Protein AF-0000000069712913 (afdb_homodimer)

InterPro domains:
  IPR007298 NlpE-like, N-terminal domain [PF04170] (57-137)

pLDDT: mean 78.86, std 29.49, range [13.1, 98.94]

Organism: Shewanella oneidensis (strain ATCC 700550 / JCM 31522 / CIP 106686 / LMG 19005 / NCIMB 14063 / MR-1) (NCBI:txid211586)

Foldseek 3Di:
DCPPDDDDPPPDDDDDDDDDDDDDDDDDDDDPPPPPPPPVPPLPDECQVNEPQAAKWWAWADDPPADTWTWIWGADNVQKIKIWIWGDDPDIDIDIDIDGWDADPRNQKIAGPVQWIWGDDHQKTATADSVRHQDDDPCNVRRMIGGPPD/DPDDPPDDPDDDDDDPPPDDDDDDDDDDDDPDDPPPDPPPPPLPDECLPPAPQAAKWWAWADDPPAPTWTWIWGADNVQKIKIWIWGDDPDIDIDIDIDGWDADPSRQKIAGPVQWIWGDDHQKTATADSVRHQDDDDCSVRRMIGGPPD

Structure (mmCIF, N/CA/C/O backbone):
data_AF-0000000069712913-model_v1
#
loop_
_entity.id
_entity.type
_entity.pdbx_description
1 polymer 'Outer membrane lipoprotein NlpE'
#
loop_
_atom_site.group_PDB
_atom_site.id
_atom_site.type_symbol
_atom_site.label_atom_id
_atom_site.label_alt_id
_atom_site.label_comp_id
_atom_site.label_asym_id
_atom_site.label_entity_id
_atom_site.label_seq_id
_atom_site.pdbx_PDB_ins_code
_atom_site.Cartn_x
_atom_site.Cartn_y
_atom_site.Cartn_z
_atom_site.occupancy
_atom_site.B_iso_or_equiv
_atom_site.auth_seq_id
_atom_site.auth_comp_id
_atom_site.auth_asym_id
_atom_site.auth_atom_id
_atom_site.pdbx_PDB_model_num
ATOM 1 N N . MET A 1 1 ? 36.219 38.5 12.344 1 25.3 1 MET A N 1
ATOM 2 C CA . MET A 1 1 ? 35.906 39.719 11.602 1 25.3 1 MET A CA 1
ATOM 3 C C . MET A 1 1 ? 34.5 39.625 10.984 1 25.3 1 MET A C 1
ATOM 5 O O . MET A 1 1 ? 33.969 38.531 10.812 1 25.3 1 MET A O 1
ATOM 9 N N . ASN A 1 2 ? 33.781 40.719 10.766 1 26.91 2 ASN A N 1
ATOM 10 C CA . ASN A 1 2 ? 32.531 41.438 10.484 1 26.91 2 ASN A CA 1
ATOM 11 C C . ASN A 1 2 ? 32 41.094 9.094 1 26.91 2 ASN A C 1
ATOM 13 O O . ASN A 1 2 ? 32.125 41.906 8.172 1 26.91 2 ASN A O 1
ATOM 17 N N . MET A 1 3 ? 32.062 39.875 8.547 1 27.73 3 MET A N 1
ATOM 18 C CA . MET A 1 3 ? 31.875 39.812 7.102 1 27.73 3 MET A CA 1
ATOM 19 C C . MET A 1 3 ? 30.406 39.875 6.742 1 27.73 3 MET A C 1
ATOM 21 O O . MET A 1 3 ? 29.656 38.938 7.02 1 27.73 3 MET A O 1
ATOM 25 N N . LYS A 1 4 ? 29.703 41.094 6.879 1 34.03 4 LYS A N 1
ATOM 26 C CA . LYS A 1 4 ? 28.328 41.562 6.727 1 34.03 4 LYS A CA 1
ATOM 27 C C . LYS A 1 4 ? 27.766 41.188 5.367 1 34.03 4 LYS A C 1
ATOM 29 O O . LYS A 1 4 ? 28.203 41.688 4.332 1 34.03 4 LYS A O 1
ATOM 34 N N . ARG A 1 5 ? 27.266 39.875 5.109 1 38.78 5 ARG A N 1
ATOM 35 C CA . ARG A 1 5 ? 26.859 39.438 3.777 1 38.78 5 ARG A CA 1
ATOM 36 C C . ARG A 1 5 ? 25.641 40.188 3.289 1 38.78 5 ARG A C 1
ATOM 38 O O . ARG A 1 5 ? 24.625 40.25 3.979 1 38.78 5 ARG A O 1
ATOM 45 N N . PRO A 1 6 ? 25.359 41.125 2.256 1 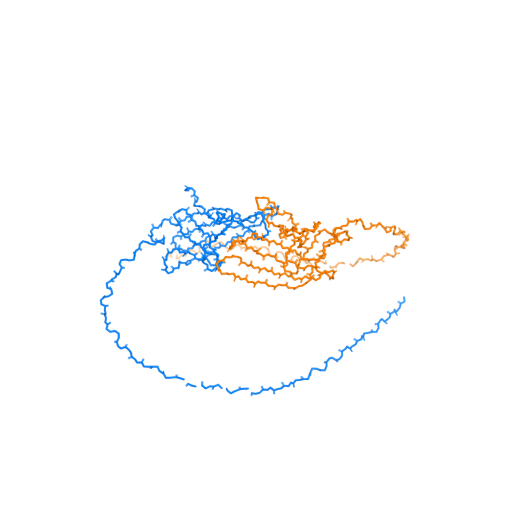34.03 6 PRO A N 1
ATOM 46 C CA . PRO A 1 6 ? 24.281 42.031 1.865 1 34.03 6 PRO A CA 1
ATOM 47 C C . PRO A 1 6 ? 23.031 41.281 1.365 1 34.03 6 PRO A C 1
ATOM 49 O O . PRO A 1 6 ? 23.141 40.219 0.797 1 34.03 6 PRO A O 1
ATOM 52 N N . LEU A 1 7 ? 21.781 41.406 1.945 1 34.81 7 LEU A N 1
ATOM 53 C CA . LEU A 1 7 ? 20.375 41.031 1.877 1 34.81 7 LEU A CA 1
ATOM 54 C C . LEU A 1 7 ? 19.781 41.438 0.525 1 34.81 7 LEU A C 1
ATOM 56 O O . LEU A 1 7 ? 19.781 42.594 0.15 1 34.81 7 LEU A O 1
ATOM 60 N N . PHE A 1 8 ? 19.609 40.562 -0.545 1 31.73 8 PHE A N 1
ATOM 61 C CA . PHE A 1 8 ? 19.188 40.906 -1.898 1 31.73 8 PHE A CA 1
ATOM 62 C C . PHE A 1 8 ? 17.672 40.938 -1.995 1 31.73 8 PHE A C 1
ATOM 64 O O . PHE A 1 8 ? 17 39.938 -1.737 1 31.73 8 PHE A O 1
ATOM 71 N N . THR A 1 9 ? 16.812 42.031 -1.646 1 34.75 9 THR A N 1
ATOM 72 C CA . THR A 1 9 ? 15.391 42.312 -1.567 1 34.75 9 THR A CA 1
ATOM 73 C C . THR A 1 9 ? 14.734 42.188 -2.938 1 34.75 9 THR A C 1
ATOM 75 O O . THR A 1 9 ? 15.023 42.938 -3.852 1 34.75 9 THR A O 1
ATOM 78 N N . ILE A 1 10 ? 14.102 40.875 -3.482 1 32.03 10 ILE A N 1
ATOM 79 C CA . ILE A 1 10 ? 13.617 40.75 -4.852 1 32.03 10 ILE A CA 1
ATOM 80 C C . ILE A 1 10 ? 12.148 41.188 -4.914 1 32.03 10 ILE A C 1
ATOM 82 O O . ILE A 1 10 ? 11.305 40.625 -4.207 1 32.03 10 ILE A O 1
ATOM 86 N N . ALA A 1 11 ? 11.672 42.469 -5.281 1 31.7 11 ALA A N 1
ATOM 87 C CA . ALA A 1 11 ? 10.438 43.25 -5.375 1 31.7 11 ALA A CA 1
ATOM 88 C C . ALA A 1 11 ? 9.516 42.656 -6.449 1 31.7 11 ALA A C 1
ATOM 90 O O . ALA A 1 11 ? 9.797 42.781 -7.645 1 31.7 11 ALA A O 1
ATOM 91 N N . LEU A 1 12 ? 8.609 41.438 -6.34 1 26.38 12 LEU A N 1
ATOM 92 C CA . LEU A 1 12 ? 7.832 40.812 -7.402 1 26.38 12 LEU A CA 1
ATOM 93 C C . LEU A 1 12 ? 6.531 41.594 -7.648 1 26.38 12 LEU A C 1
ATOM 95 O O . LEU A 1 12 ? 5.754 41.812 -6.715 1 26.38 12 LEU A O 1
ATOM 99 N N . VAL A 1 13 ? 6.199 42.312 -8.883 1 30.69 13 VAL A N 1
ATOM 100 C CA . VAL A 1 13 ? 5.191 43.25 -9.398 1 30.69 13 VAL A CA 1
ATOM 101 C C . VAL A 1 13 ? 3.959 42.469 -9.844 1 30.69 13 VAL A C 1
ATOM 103 O O . VAL A 1 13 ? 4.027 41.688 -10.797 1 30.69 13 VAL A O 1
ATOM 106 N N . ALA A 1 14 ? 2.9 41.906 -9.008 1 29.44 14 ALA A N 1
ATOM 107 C CA . ALA A 1 14 ? 1.675 41.188 -9.305 1 29.44 14 ALA A CA 1
ATOM 108 C C . ALA A 1 14 ? 0.699 42.031 -10.102 1 29.44 14 ALA A C 1
ATOM 110 O O . ALA A 1 14 ? 0.331 43.125 -9.68 1 29.44 14 ALA A O 1
ATOM 111 N N . ILE A 1 15 ? 0.419 41.875 -11.57 1 28.19 15 ILE A N 1
ATOM 112 C CA . ILE A 1 15 ? -0.445 42.656 -12.438 1 28.19 15 ILE A CA 1
ATOM 113 C C . ILE A 1 15 ? -1.871 42.125 -12.383 1 28.19 15 ILE A C 1
ATOM 115 O O . ILE A 1 15 ? -2.109 40.938 -12.68 1 28.19 15 ILE A O 1
ATOM 119 N N . LEU A 1 16 ? -3.018 42.406 -11.578 1 30.44 16 LEU A N 1
ATOM 120 C CA . LEU A 1 16 ? -4.402 42.156 -11.188 1 30.44 16 LEU A CA 1
ATOM 121 C C . LEU A 1 16 ? -5.336 42.344 -12.383 1 30.44 16 LEU A C 1
ATOM 123 O O . LEU A 1 16 ? -5.535 43.438 -12.875 1 30.44 16 LEU A O 1
ATOM 127 N N . THR A 1 17 ? -5.762 41.281 -13.547 1 21.97 17 THR A N 1
ATOM 128 C CA . THR A 1 17 ? -6.723 41.625 -14.586 1 21.97 17 THR A CA 1
ATOM 129 C C . THR A 1 17 ? -8.133 41.188 -14.195 1 21.97 17 THR A C 1
ATOM 131 O O . THR A 1 17 ? -8.328 40.062 -13.734 1 21.97 17 THR A O 1
ATOM 134 N N . THR A 1 18 ? -9.312 41.844 -13.789 1 29.06 18 THR A N 1
ATOM 135 C CA . THR A 1 18 ? -10.68 41.875 -13.281 1 29.06 18 THR A CA 1
ATOM 136 C C . THR A 1 18 ? -11.664 41.406 -14.344 1 29.06 18 THR A C 1
ATOM 138 O O . THR A 1 18 ? -11.844 42.062 -15.375 1 29.06 18 THR A O 1
ATOM 141 N N . ALA A 1 19 ? -12.164 39.75 -14.969 1 19.31 19 ALA A N 1
ATOM 142 C CA . ALA A 1 19 ? -13.156 39.656 -16.047 1 19.31 19 ALA A CA 1
ATOM 143 C C . ALA A 1 19 ? -14.531 39.281 -15.492 1 19.31 19 ALA A C 1
ATOM 145 O O . ALA A 1 19 ? -14.648 38.375 -14.68 1 19.31 19 ALA A O 1
ATOM 146 N N . CYS A 1 20 ? -15.938 39.875 -15.578 1 31.56 20 CYS A N 1
ATOM 147 C CA . CYS A 1 20 ? -17.328 39.938 -15.109 1 31.56 20 CYS A CA 1
ATOM 148 C C . CYS A 1 20 ? -18.203 38.938 -15.883 1 31.56 20 CYS A C 1
ATOM 150 O O . CYS A 1 20 ? -18.469 39.156 -17.062 1 31.56 20 CYS A O 1
ATOM 152 N N . ASN A 1 21 ? -18.766 37.031 -15.734 1 13.1 21 ASN A N 1
ATOM 153 C CA . ASN A 1 21 ? -19.594 36.25 -16.672 1 13.1 21 ASN A CA 1
ATOM 154 C C . ASN A 1 21 ? -21.016 36.094 -16.141 1 13.1 21 ASN A C 1
ATOM 156 O O . ASN A 1 21 ? -21.219 35.906 -14.938 1 13.1 21 ASN A O 1
ATOM 160 N N . ASP A 1 22 ? -22.703 35.719 -17.047 1 27.22 22 ASP A N 1
ATOM 161 C CA . ASP A 1 22 ? -24.156 35.906 -17.047 1 27.22 22 ASP A CA 1
ATOM 162 C C . ASP A 1 22 ? -24.875 34.562 -16.781 1 27.22 22 ASP A C 1
ATOM 164 O O . ASP A 1 22 ? -24.609 33.594 -17.469 1 27.22 22 ASP A O 1
ATOM 168 N N . PRO A 1 23 ? -26.406 33.75 -15.672 1 22.23 23 PRO A N 1
ATOM 169 C CA . PRO A 1 23 ? -27 32.5 -15.195 1 22.23 23 PRO A CA 1
ATOM 170 C C . PRO A 1 23 ? -28.406 32.281 -15.719 1 22.23 23 PRO A C 1
ATOM 172 O O . PRO A 1 23 ? -29.281 33.125 -15.508 1 22.23 23 PRO A O 1
ATOM 175 N N . GLN A 1 24 ? -29.375 31.25 -16.844 1 18.78 24 GLN A N 1
ATOM 176 C CA . GLN A 1 24 ? -30.734 31.156 -17.391 1 18.78 24 GLN A CA 1
ATOM 177 C C . GLN A 1 24 ? -31.562 30.125 -16.625 1 18.78 24 GLN A C 1
ATOM 179 O O . GLN A 1 24 ? -31.031 29.109 -16.172 1 18.78 24 GLN A O 1
ATOM 184 N N . ASN A 1 25 ? -33.594 29.688 -16.562 1 26.7 25 ASN A N 1
ATOM 185 C CA . ASN A 1 25 ? -34.75 29.375 -15.695 1 26.7 25 ASN A CA 1
ATOM 186 C C . ASN A 1 25 ? -35.5 28.141 -16.172 1 26.7 25 ASN A C 1
ATOM 188 O O . ASN A 1 25 ? -36.125 28.156 -17.25 1 26.7 25 ASN A O 1
ATOM 192 N N . ALA A 1 26 ? -36.188 26.266 -16 1 28.98 26 ALA A N 1
ATOM 193 C CA . ALA A 1 26 ? -36.906 25.203 -16.656 1 28.98 26 ALA A CA 1
ATOM 194 C C . ALA A 1 26 ? -38.094 24.75 -15.805 1 28.98 26 ALA A C 1
ATOM 196 O O . ALA A 1 26 ? -37.969 24.594 -14.586 1 28.98 26 ALA A O 1
ATOM 197 N N . PRO A 1 27 ? -39.875 24.047 -16.141 1 29.25 27 PRO A N 1
ATOM 198 C CA . PRO A 1 27 ? -41.25 23.844 -15.617 1 29.25 27 PRO A CA 1
ATOM 199 C C . PRO A 1 27 ? -41.469 22.391 -15.172 1 29.25 27 PRO A C 1
ATOM 201 O O . PRO A 1 27 ? -41 21.453 -15.82 1 29.25 27 PRO A O 1
ATOM 204 N N . SER A 1 28 ? -42.625 21.562 -13.812 1 31.42 28 SER A N 1
ATOM 205 C CA . SER A 1 28 ? -42.719 20.312 -13.086 1 31.42 28 SER A CA 1
ATOM 206 C C . SER A 1 28 ? -44.062 19.656 -13.281 1 31.42 28 SER A C 1
ATOM 208 O O . SER A 1 28 ? -45.094 20.172 -12.82 1 31.42 28 SER A O 1
ATOM 210 N N . GLN A 1 29 ? -45.094 18.688 -14.406 1 34.31 29 GLN A N 1
ATOM 211 C CA . GLN A 1 29 ? -46.281 17.922 -14.789 1 34.31 29 GLN A CA 1
ATOM 212 C C . GLN A 1 29 ? -46.562 16.812 -13.781 1 34.31 29 GLN A C 1
ATOM 214 O O . GLN A 1 29 ? -45.688 16 -13.484 1 34.31 29 GLN A O 1
ATOM 219 N N . GLY A 1 30 ? -48.094 16.453 -13.328 1 29.41 30 GLY A N 1
ATOM 220 C CA . GLY A 1 30 ? -48.5 15.703 -12.156 1 29.41 30 GLY A CA 1
ATOM 221 C C . GLY A 1 30 ?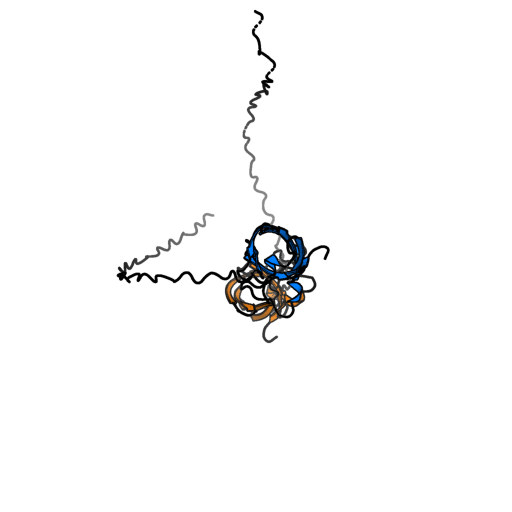 -49.031 14.32 -12.492 1 29.41 30 GLY A C 1
ATOM 222 O O . GLY A 1 30 ? -50.094 14.18 -13.094 1 29.41 30 GLY A O 1
ATOM 223 N N . ALA A 1 31 ? -48.625 12.766 -12.695 1 39.88 31 ALA A N 1
ATOM 224 C CA . ALA A 1 31 ? -48.812 11.359 -13.031 1 39.88 31 ALA A CA 1
ATOM 225 C C . ALA A 1 31 ? -49.656 10.656 -11.945 1 39.88 31 ALA A C 1
ATOM 227 O O . ALA A 1 31 ? -49.219 10.547 -10.805 1 39.88 31 ALA A O 1
ATOM 228 N N . THR A 1 32 ? -51.156 10.625 -11.945 1 32.94 32 THR A N 1
ATOM 229 C CA . THR A 1 32 ? -51.938 9.891 -10.961 1 32.94 32 THR A CA 1
ATOM 230 C C . THR A 1 32 ? -51.656 8.398 -11.039 1 32.94 32 THR A C 1
ATOM 232 O O . THR A 1 32 ? -52.062 7.727 -11.984 1 32.94 32 THR A O 1
ATOM 235 N N . ALA A 1 33 ? -50.625 7.531 -10.57 1 37.75 33 ALA A N 1
ATOM 236 C CA . ALA A 1 33 ? -50.062 6.195 -10.562 1 37.75 33 ALA A CA 1
ATOM 237 C C . ALA A 1 33 ? -50.969 5.188 -9.883 1 37.75 33 ALA A C 1
ATOM 239 O O . ALA A 1 33 ? -51.375 5.391 -8.734 1 37.75 33 ALA A O 1
ATOM 240 N N . ASN A 1 34 ? -52.312 4.605 -10.539 1 42.19 34 ASN A N 1
ATOM 241 C CA . ASN A 1 34 ? -53.062 3.385 -10.297 1 42.19 34 ASN A CA 1
ATOM 242 C C . ASN A 1 34 ? -52.344 2.475 -9.297 1 42.19 34 ASN A C 1
ATOM 244 O O . ASN A 1 34 ? -51.188 2.133 -9.484 1 42.19 34 ASN A O 1
ATOM 248 N N . ALA A 1 35 ? -53.031 1.932 -8.102 1 39.69 35 ALA A N 1
ATOM 249 C CA . ALA A 1 35 ? -52.562 1.244 -6.895 1 39.69 35 ALA A CA 1
ATOM 250 C C . ALA A 1 35 ? -52.312 -0.234 -7.168 1 39.69 35 ALA A C 1
ATOM 252 O O . ALA A 1 35 ? -53.25 -1.037 -7.203 1 39.69 35 ALA A O 1
ATOM 253 N N . GLU A 1 36 ? -51.656 -0.777 -8.43 1 41.31 36 GLU A N 1
ATOM 254 C CA . GLU A 1 36 ? -51.281 -2.17 -8.656 1 41.31 36 GLU A CA 1
ATOM 255 C C . GLU A 1 36 ? -50.969 -2.879 -7.344 1 41.31 36 GLU A C 1
ATOM 257 O O . GLU A 1 36 ? -50.219 -2.355 -6.516 1 41.31 36 GLU A O 1
ATOM 262 N N . THR A 1 37 ? -52 -3.656 -6.715 1 44.06 37 THR A N 1
ATOM 263 C CA . THR A 1 37 ? -51.875 -4.578 -5.594 1 44.06 37 THR A CA 1
ATOM 264 C C . THR A 1 37 ? -50.469 -5.156 -5.512 1 44.06 37 THR A C 1
ATOM 266 O O . THR A 1 37 ? -50.031 -5.816 -6.445 1 44.06 37 THR A O 1
ATOM 269 N N . GLN A 1 38 ? -49.344 -4.582 -4.715 1 38.5 38 GLN A N 1
ATOM 270 C CA . GLN A 1 38 ? -47.938 -4.812 -4.391 1 38.5 38 GLN A CA 1
ATOM 271 C C . GLN A 1 38 ? -47.688 -6.27 -4 1 38.5 38 GLN A C 1
ATOM 273 O O . GLN A 1 38 ? -47.969 -6.668 -2.871 1 38.5 38 GLN A O 1
ATOM 278 N N . THR A 1 39 ? -48.438 -7.422 -4.879 1 45.47 39 THR A N 1
ATOM 279 C CA . THR A 1 39 ? -48.031 -8.797 -4.586 1 45.47 39 THR A CA 1
ATOM 280 C C . THR A 1 39 ? -46.688 -8.828 -3.891 1 45.47 39 THR A C 1
ATOM 282 O O . THR A 1 39 ? -45.688 -8.453 -4.48 1 45.47 39 THR A O 1
ATOM 285 N N . THR A 1 40 ? -46.5 -8.703 -2.584 1 41.94 40 THR A N 1
ATOM 286 C CA . THR A 1 40 ? -45.219 -8.727 -1.877 1 41.94 40 THR A CA 1
ATOM 287 C C . THR A 1 40 ? -44.344 -9.859 -2.387 1 41.94 40 THR A C 1
ATOM 289 O O . THR A 1 40 ? -44.75 -11.031 -2.33 1 41.94 40 THR A O 1
ATOM 292 N N . ILE A 1 41 ? -43.656 -9.797 -3.557 1 48.88 41 ILE A N 1
ATOM 293 C CA . ILE A 1 41 ? -42.656 -10.727 -4.074 1 48.88 41 ILE A CA 1
ATOM 294 C C . ILE A 1 41 ? -41.875 -11.344 -2.912 1 48.88 41 ILE A C 1
ATOM 296 O O . ILE A 1 41 ? -41.344 -10.625 -2.064 1 48.88 41 ILE A O 1
ATOM 300 N N . PRO A 1 42 ? -42.156 -12.57 -2.504 1 49.38 42 PRO A N 1
ATOM 301 C CA . PRO A 1 42 ? -41.406 -13.203 -1.422 1 49.38 42 PRO A CA 1
ATOM 302 C C . PRO A 1 42 ? -39.938 -12.828 -1.444 1 49.38 42 PRO A C 1
ATOM 304 O O . PRO A 1 42 ? -39.312 -12.742 -2.518 1 49.38 42 PRO A O 1
ATOM 307 N N . LEU A 1 43 ? -39.219 -11.906 -0.694 1 55.06 43 LEU A N 1
ATOM 308 C CA . LEU A 1 43 ? -37.812 -11.578 -0.655 1 55.06 43 LEU A CA 1
ATOM 309 C C . LEU A 1 43 ? -36.969 -12.828 -0.811 1 55.06 43 LEU A C 1
ATOM 311 O O . LEU A 1 43 ? -37 -13.727 0.037 1 55.06 43 LEU A O 1
ATOM 315 N N . GLY A 1 44 ? -36.625 -13.398 -1.969 1 67.31 44 GLY A N 1
ATOM 316 C CA . GLY A 1 44 ? -35.75 -14.539 -2.176 1 67.31 44 GLY A CA 1
ATOM 317 C C . GLY A 1 44 ? -34.562 -14.57 -1.226 1 67.31 44 GLY A C 1
ATOM 318 O O . GLY A 1 44 ? -34.25 -13.562 -0.595 1 67.31 44 GLY A O 1
ATOM 319 N N . ASP A 1 45 ? -33.906 -15.719 -0.903 1 84.69 45 ASP A N 1
ATOM 320 C CA . ASP A 1 45 ? -32.781 -15.961 0.014 1 84.69 45 ASP A CA 1
ATOM 321 C C . ASP A 1 45 ? -31.531 -15.258 -0.46 1 84.69 45 ASP A C 1
ATOM 323 O O . ASP A 1 45 ? -31.156 -15.367 -1.63 1 84.69 45 ASP A O 1
ATOM 327 N N . THR A 1 46 ? -31.047 -14.18 0.249 1 91.38 46 THR A N 1
ATOM 328 C CA . THR A 1 46 ? -29.766 -13.523 0.053 1 91.38 46 THR A CA 1
ATOM 329 C C . THR A 1 46 ? -28.797 -13.891 1.169 1 91.38 46 THR A C 1
ATOM 331 O O . THR A 1 46 ? -29.188 -14.516 2.156 1 91.38 46 THR A O 1
ATOM 334 N N . SER A 1 47 ? -27.453 -13.633 1.072 1 96.62 47 SER A N 1
ATOM 335 C CA . SER A 1 47 ? -26.5 -13.859 2.156 1 96.62 47 SER A CA 1
ATOM 336 C C . SER A 1 47 ? -26.969 -13.211 3.453 1 96.62 47 SER A C 1
ATOM 338 O O . SER A 1 47 ? -26.875 -13.82 4.523 1 96.62 47 SER A O 1
ATOM 340 N N . GLN A 1 48 ? -27.547 -12.039 3.293 1 97.19 48 GLN A N 1
ATOM 341 C CA . GLN A 1 48 ? -27.969 -11.258 4.453 1 97.19 48 GLN A CA 1
ATOM 342 C C . GLN A 1 48 ? -29.031 -12 5.254 1 97.19 48 GLN A C 1
ATOM 344 O O . GLN A 1 48 ? -28.984 -12.016 6.488 1 97.19 48 GLN A O 1
ATOM 349 N N . ASN A 1 49 ? -29.953 -12.594 4.637 1 94.31 49 ASN A N 1
ATOM 350 C CA . ASN A 1 49 ? -31.062 -13.164 5.383 1 94.31 49 ASN A CA 1
ATOM 351 C C . ASN A 1 49 ? -30.984 -14.688 5.449 1 94.31 49 ASN A C 1
ATOM 353 O O . ASN A 1 49 ? -31.703 -15.32 6.215 1 94.31 49 ASN A O 1
ATOM 357 N N . ALA A 1 50 ? -30.094 -15.203 4.559 1 94.5 50 ALA A N 1
ATOM 358 C CA . ALA A 1 50 ? -30.062 -16.656 4.488 1 94.5 50 ALA A CA 1
ATOM 359 C C . ALA A 1 50 ? -28.875 -17.234 5.246 1 94.5 50 ALA A C 1
ATOM 361 O O . ALA A 1 50 ? -28.906 -18.375 5.699 1 94.5 50 ALA A O 1
ATOM 362 N N . LEU A 1 51 ? -27.828 -16.531 5.504 1 96.75 51 LEU A N 1
ATOM 363 C CA . LEU A 1 51 ? -26.609 -17.062 6.113 1 96.75 51 LEU A CA 1
ATOM 364 C C . LEU A 1 51 ? -26.516 -16.641 7.574 1 96.75 51 LEU A C 1
ATOM 366 O O . LEU A 1 51 ? -27.109 -15.648 7.98 1 96.75 51 LEU A O 1
ATOM 370 N N . ASP A 1 52 ? -25.75 -17.469 8.273 1 97.25 52 ASP A N 1
ATOM 371 C CA . ASP A 1 52 ? -25.375 -17.141 9.641 1 97.25 52 ASP A CA 1
ATOM 372 C C . ASP A 1 52 ? -24.047 -16.359 9.664 1 97.25 52 ASP A C 1
ATOM 374 O O . ASP A 1 52 ? -23.031 -16.891 10.117 1 97.25 52 ASP A O 1
ATOM 378 N N . TRP A 1 53 ? -24.031 -15.078 9.344 1 98.44 53 TRP A N 1
ATOM 379 C CA . TRP A 1 53 ? -22.828 -14.289 9.062 1 98.44 53 TRP A CA 1
ATOM 380 C C . TRP A 1 53 ? -22.297 -13.633 10.328 1 98.44 53 TRP A C 1
ATOM 382 O O . TRP A 1 53 ? -21.109 -13.336 10.43 1 98.44 53 TRP A O 1
ATOM 392 N N . PRO A 1 54 ? -23.156 -13.266 11.352 1 98.75 54 PRO A N 1
ATOM 393 C CA . PRO A 1 54 ? -22.5 -12.727 12.547 1 98.75 54 PRO A CA 1
ATOM 394 C C . PRO A 1 54 ? -21.422 -13.656 13.094 1 98.75 54 PRO A C 1
ATOM 396 O O . PRO A 1 54 ? -21.594 -14.883 13.086 1 98.75 54 PRO A O 1
ATOM 399 N N . GLY A 1 55 ? -20.266 -13.148 13.477 1 98.75 55 GLY A N 1
ATOM 400 C CA . GLY A 1 55 ? -19.156 -13.953 13.969 1 98.75 55 GLY A CA 1
ATOM 401 C C . GLY A 1 55 ? -17.797 -13.32 13.711 1 98.75 55 GLY A C 1
ATOM 402 O O . GLY A 1 55 ? -17.719 -12.148 13.352 1 98.75 55 GLY A O 1
ATOM 403 N N . VAL A 1 56 ? -16.812 -14.078 14.008 1 98.94 56 VAL A N 1
ATOM 404 C CA . VAL A 1 56 ? -15.43 -13.625 13.883 1 98.94 56 VAL A CA 1
ATOM 405 C C . VAL A 1 56 ? -14.773 -14.305 12.68 1 98.94 56 VAL A C 1
ATOM 407 O O . VAL A 1 56 ? -14.875 -15.523 12.508 1 98.94 56 VAL A O 1
ATOM 410 N N . TYR A 1 57 ? -14.195 -13.523 11.984 1 98.94 57 TYR A N 1
ATOM 411 C CA . TYR A 1 57 ? -13.492 -13.961 10.781 1 98.94 57 TYR A CA 1
ATOM 412 C C . TYR A 1 57 ? -12.016 -13.578 10.836 1 98.94 57 TYR A C 1
ATOM 414 O O . TYR A 1 57 ? -11.672 -12.492 11.305 1 98.94 57 TYR A O 1
ATOM 422 N N . GLU A 1 58 ? -11.188 -14.445 10.219 1 98.94 58 GLU A N 1
ATOM 423 C CA . GLU A 1 58 ? -9.75 -14.195 10.305 1 98.94 58 GLU A CA 1
ATOM 424 C C . GLU A 1 58 ? -9.039 -14.633 9.031 1 98.94 58 GLU A C 1
ATOM 426 O O . GLU A 1 58 ? -9.484 -15.555 8.344 1 98.94 58 GLU A O 1
ATOM 431 N N . GLY A 1 59 ? -7.988 -14 8.797 1 98.75 59 GLY A N 1
ATOM 432 C CA . GLY A 1 59 ? -7.094 -14.312 7.695 1 98.75 59 GLY A CA 1
ATOM 433 C C . GLY A 1 59 ? -5.918 -13.359 7.59 1 98.75 59 GLY A C 1
ATOM 434 O O . GLY A 1 59 ? -5.852 -12.367 8.32 1 98.75 59 GLY A O 1
ATOM 435 N N . VAL A 1 60 ? -4.988 -13.719 6.754 1 98.75 60 VAL A N 1
ATOM 436 C CA . VAL A 1 60 ? -3.877 -12.828 6.43 1 98.75 60 VAL A CA 1
ATOM 437 C C . VAL A 1 60 ? -4.012 -12.336 4.988 1 98.75 60 VAL A C 1
ATOM 439 O O . VAL A 1 60 ? -3.918 -13.133 4.047 1 98.75 60 VAL A O 1
ATOM 442 N N . LEU A 1 61 ? -4.277 -10.992 4.797 1 98.81 61 LEU A N 1
ATOM 443 C CA . LEU A 1 61 ? -4.473 -10.367 3.494 1 98.81 61 LEU A CA 1
ATOM 444 C C . LEU A 1 61 ? -3.152 -9.828 2.947 1 98.81 61 LEU A C 1
ATOM 446 O O . LEU A 1 61 ? -2.246 -9.5 3.717 1 98.81 61 LEU A O 1
ATOM 450 N N . PRO A 1 62 ? -3.037 -9.766 1.651 1 98.62 62 PRO A N 1
ATOM 451 C CA . PRO A 1 62 ? -1.863 -9.109 1.07 1 98.62 62 PRO A CA 1
ATOM 452 C C . PRO A 1 62 ? -1.713 -7.66 1.521 1 98.62 62 PRO A C 1
ATOM 454 O O . PRO A 1 62 ? -2.695 -7.027 1.92 1 98.62 62 PRO A O 1
ATOM 457 N N . CYS A 1 63 ? -0.645 -7.215 1.442 1 98.44 63 CYS A N 1
ATOM 458 C CA . CYS A 1 63 ? -0.27 -5.859 1.828 1 98.44 63 CYS A CA 1
ATOM 459 C C . CYS A 1 63 ? 0.53 -5.18 0.724 1 98.44 63 CYS A C 1
ATOM 461 O O . CYS A 1 63 ? 1.358 -5.816 0.069 1 98.44 63 CYS A O 1
ATOM 463 N N . ALA A 1 64 ? 0.335 -3.842 0.539 1 97.44 64 ALA A N 1
ATOM 464 C CA . ALA A 1 64 ? 1.044 -3.104 -0.504 1 97.44 64 ALA A CA 1
ATOM 465 C C . ALA A 1 64 ? 2.525 -2.963 -0.166 1 97.44 64 ALA A C 1
ATOM 467 O O . ALA A 1 64 ? 3.375 -2.971 -1.059 1 97.44 64 ALA A O 1
ATOM 468 N N . SER A 1 65 ? 2.838 -2.826 1.145 1 97.19 65 SER A N 1
ATOM 469 C CA . SER A 1 65 ? 4.219 -2.568 1.54 1 97.19 65 SER A CA 1
ATOM 470 C C . SER A 1 65 ? 4.535 -3.207 2.887 1 97.19 65 SER A C 1
ATOM 472 O O . SER A 1 65 ? 5.238 -2.617 3.709 1 97.19 65 SER A O 1
ATOM 474 N N . CYS A 1 66 ? 4.172 -4.332 3.141 1 97.94 66 CYS A N 1
ATOM 475 C CA . CYS A 1 66 ? 4.477 -5.18 4.289 1 97.94 66 CYS A CA 1
ATOM 476 C C . CYS A 1 66 ? 4.285 -6.652 3.949 1 97.94 66 CYS A C 1
ATOM 478 O O . CYS A 1 66 ? 3.871 -6.988 2.838 1 97.94 66 CYS A O 1
ATOM 480 N N . GLU A 1 67 ? 4.586 -7.441 4.934 1 97.75 67 GLU A N 1
ATOM 481 C CA . GLU A 1 67 ? 4.566 -8.883 4.719 1 97.75 67 GLU A CA 1
ATOM 482 C C . GLU A 1 67 ? 3.143 -9.391 4.516 1 97.75 67 GLU A C 1
ATOM 484 O O . GLU A 1 67 ? 2.912 -10.312 3.73 1 97.75 67 GLU A O 1
ATOM 489 N N . GLY A 1 68 ? 2.229 -8.883 5.188 1 98.44 68 GLY A N 1
ATOM 490 C CA . GLY A 1 68 ? 0.819 -9.242 5.211 1 98.44 68 GLY A CA 1
ATOM 491 C C . GLY A 1 68 ? 0.038 -8.523 6.293 1 98.44 68 GLY A C 1
ATOM 492 O O . GLY A 1 68 ? 0.624 -7.867 7.16 1 98.44 68 GLY A O 1
ATOM 493 N N . ILE A 1 69 ? -1.235 -8.594 6.16 1 98.62 69 ILE A N 1
ATOM 494 C CA . ILE A 1 69 ? -2.113 -7.98 7.152 1 98.62 69 ILE A CA 1
ATOM 495 C C . ILE A 1 69 ? -2.953 -9.062 7.832 1 98.62 69 ILE A C 1
ATOM 497 O O . ILE A 1 69 ? -3.922 -9.555 7.254 1 98.62 69 ILE A O 1
ATOM 501 N N . GLN A 1 70 ? -2.492 -9.438 9.055 1 98.75 70 GLN A N 1
ATOM 502 C CA . GLN A 1 70 ? -3.318 -10.328 9.859 1 98.75 70 GLN A CA 1
ATOM 503 C C . GLN A 1 70 ? -4.602 -9.633 10.305 1 98.75 70 GLN A C 1
ATOM 505 O O . GLN A 1 70 ? -4.559 -8.656 11.055 1 98.75 70 GLN A O 1
ATOM 510 N N . THR A 1 71 ? -5.699 -10.156 9.867 1 98.81 71 THR A N 1
ATOM 511 C CA . THR A 1 71 ? -6.977 -9.469 9.977 1 98.81 71 THR A CA 1
ATOM 512 C C . THR A 1 71 ? -7.977 -10.305 10.773 1 98.81 71 THR A C 1
ATOM 514 O O . THR A 1 71 ? -8.148 -11.492 10.508 1 98.81 71 THR A O 1
ATOM 517 N N . THR A 1 72 ? -8.523 -9.703 11.789 1 98.94 72 THR A N 1
ATOM 518 C CA . THR A 1 72 ? -9.68 -10.234 12.508 1 98.94 72 THR A CA 1
ATOM 519 C C . THR A 1 72 ? -10.867 -9.273 12.406 1 98.94 72 THR A C 1
ATOM 521 O O . THR A 1 72 ? -10.766 -8.117 12.805 1 98.94 72 THR A O 1
ATOM 524 N N . LEU A 1 73 ? -11.945 -9.758 11.758 1 98.94 73 LEU A N 1
ATOM 525 C CA . LEU A 1 73 ? -13.172 -8.984 11.602 1 98.94 73 LEU A CA 1
ATOM 526 C C . LEU A 1 73 ? -14.336 -9.641 12.344 1 98.94 73 LEU A C 1
ATOM 528 O O . LEU A 1 73 ? -14.695 -10.781 12.047 1 98.94 73 LEU A O 1
ATOM 532 N N . THR A 1 74 ? -14.781 -8.906 13.367 1 98.94 74 THR A N 1
ATOM 533 C CA . THR A 1 74 ? -15.969 -9.359 14.078 1 98.94 74 THR A CA 1
ATOM 534 C C . THR A 1 74 ? -17.203 -8.625 13.586 1 98.94 74 THR A C 1
ATOM 536 O O . THR A 1 74 ? -17.266 -7.395 13.609 1 98.94 74 THR A O 1
ATOM 539 N N . LEU A 1 75 ? -18.188 -9.344 13.055 1 98.88 75 LEU A N 1
ATOM 540 C CA . LEU A 1 75 ? -19.484 -8.82 12.641 1 98.88 75 LEU A CA 1
ATOM 541 C C . LEU A 1 75 ? -20.578 -9.172 13.656 1 98.88 75 LEU A C 1
ATOM 543 O O . LEU A 1 75 ? -20.672 -10.328 14.078 1 98.88 75 LEU A O 1
ATOM 547 N N . GLN A 1 76 ? -21.266 -8.172 13.984 1 98.81 76 GLN A N 1
ATOM 548 C CA . GLN A 1 76 ? -22.375 -8.367 14.906 1 98.81 76 GLN A CA 1
ATOM 549 C C . GLN A 1 76 ? -23.719 -8.258 14.18 1 98.81 76 GLN A C 1
ATOM 551 O O . GLN A 1 76 ? -23.828 -7.57 13.164 1 98.81 76 GLN A O 1
ATOM 556 N N . ALA A 1 77 ? -24.766 -8.844 14.789 1 97.88 77 ALA A N 1
ATOM 557 C CA . ALA A 1 77 ? -26.094 -8.945 14.172 1 97.88 77 ALA A CA 1
ATOM 558 C C . ALA A 1 77 ? -26.719 -7.566 13.992 1 97.88 77 ALA A C 1
ATOM 560 O O . ALA A 1 77 ? -27.594 -7.383 13.133 1 97.88 77 ALA A O 1
ATOM 561 N N . ASP A 1 78 ? -26.281 -6.625 14.609 1 98.31 78 ASP A N 1
ATOM 562 C CA . ASP A 1 78 ? -26.859 -5.293 14.492 1 98.31 78 ASP A CA 1
ATOM 563 C C . ASP A 1 78 ? -26.109 -4.449 13.477 1 98.31 78 ASP A C 1
ATOM 565 O O . ASP A 1 78 ? -26.219 -3.223 13.461 1 98.31 78 ASP A O 1
ATOM 569 N N . ASN A 1 79 ? -25.234 -5 12.773 1 98.69 79 ASN A N 1
ATOM 570 C CA . ASN A 1 79 ? -24.453 -4.414 11.68 1 98.69 79 ASN A CA 1
ATOM 571 C C . ASN A 1 79 ? -23.312 -3.545 12.203 1 98.69 79 ASN A C 1
ATOM 573 O O . ASN A 1 79 ? -22.828 -2.666 11.492 1 98.69 79 ASN A O 1
ATOM 577 N N . SER A 1 80 ? -22.984 -3.791 13.453 1 98.88 80 SER A N 1
ATOM 578 C CA . SER A 1 80 ? -21.734 -3.205 13.922 1 98.88 80 SER A CA 1
ATOM 579 C C . SER A 1 80 ? -20.562 -4.141 13.68 1 98.88 80 SER A C 1
ATOM 581 O O . SER A 1 80 ? -20.75 -5.34 13.461 1 98.88 80 SER A O 1
ATOM 583 N N . PHE A 1 81 ? -19.391 -3.609 13.68 1 98.94 81 PHE A N 1
ATOM 584 C CA . PHE A 1 81 ? -18.203 -4.441 13.492 1 98.94 81 PHE A CA 1
ATOM 585 C C . PHE A 1 81 ? -17.031 -3.916 14.328 1 98.94 81 PHE A C 1
ATOM 587 O O . PHE A 1 81 ? -17.047 -2.768 14.773 1 98.94 81 PHE A O 1
ATOM 594 N N . GLU A 1 82 ? -16.094 -4.785 14.555 1 98.94 82 GLU A N 1
ATOM 595 C CA . GLU A 1 82 ? -14.734 -4.496 15.016 1 98.94 82 GLU A CA 1
ATOM 596 C C . GLU A 1 82 ? -13.688 -5.137 14.102 1 98.94 82 GLU A C 1
ATOM 598 O O . GLU A 1 82 ? -13.766 -6.328 13.805 1 98.94 82 GLU A O 1
ATOM 603 N N . LEU A 1 83 ? -12.844 -4.336 13.695 1 98.88 83 LEU A N 1
ATOM 604 C CA . LEU A 1 83 ? -11.773 -4.77 12.805 1 98.88 83 LEU A CA 1
ATOM 605 C C . LEU A 1 83 ? -10.406 -4.539 13.453 1 98.88 83 LEU A C 1
ATOM 607 O O . LEU A 1 83 ? -10.094 -3.422 13.859 1 98.88 83 LEU A O 1
ATOM 611 N N . LYS A 1 84 ? -9.734 -5.539 13.578 1 98.81 84 LYS A N 1
ATOM 612 C CA . LYS A 1 84 ? -8.344 -5.488 14.031 1 98.81 84 LYS A CA 1
ATOM 613 C C . LYS A 1 84 ? -7.387 -5.922 12.922 1 98.81 84 LYS A C 1
ATOM 615 O O . LYS A 1 84 ? -7.527 -7.012 12.367 1 98.81 84 LYS A O 1
ATOM 620 N N . SER A 1 85 ? -6.492 -5.121 12.609 1 98.38 85 SER A N 1
ATOM 621 C CA . SER A 1 85 ? -5.477 -5.375 11.594 1 98.38 85 SER A CA 1
ATOM 622 C C . SER A 1 85 ? -4.074 -5.27 12.18 1 98.38 85 SER A C 1
ATOM 624 O O . SER A 1 85 ? -3.709 -4.246 12.758 1 98.38 85 SER A O 1
ATOM 626 N N . ILE A 1 86 ? -3.338 -6.219 12.039 1 98.56 86 ILE A N 1
ATOM 627 C CA . ILE A 1 86 ? -1.928 -6.246 12.406 1 98.56 86 ILE A CA 1
ATOM 628 C C . ILE A 1 86 ? -1.064 -6.309 11.148 1 98.56 86 ILE A C 1
ATOM 630 O O . ILE A 1 86 ? -1.108 -7.293 10.406 1 98.56 86 ILE A O 1
ATOM 634 N N . TYR A 1 87 ? -0.359 -5.312 10.938 1 97.81 87 TYR A N 1
ATOM 635 C CA . TYR A 1 87 ? 0.601 -5.27 9.836 1 97.81 87 TYR A CA 1
ATOM 636 C C . TYR A 1 87 ? 1.87 -6.035 10.195 1 97.81 87 TYR A C 1
ATOM 638 O O . TYR A 1 87 ? 2.641 -5.605 11.055 1 97.81 87 TYR A O 1
ATOM 646 N N . LEU A 1 88 ? 2.033 -7.09 9.438 1 98.25 88 LEU A N 1
ATOM 647 C CA . LEU A 1 88 ? 3.086 -8.039 9.773 1 98.25 88 LEU A CA 1
ATOM 648 C C . LEU A 1 88 ? 4.434 -7.578 9.227 1 98.25 88 LEU A C 1
ATOM 650 O O . LEU A 1 88 ? 4.488 -6.891 8.203 1 98.25 88 LEU A O 1
ATOM 654 N N . GLY A 1 89 ? 5.523 -8.031 9.867 1 95.5 89 GLY A N 1
ATOM 655 C CA . GLY A 1 89 ? 6.902 -7.68 9.562 1 95.5 89 GLY A CA 1
ATOM 656 C C . GLY A 1 89 ? 7.77 -7.539 10.797 1 95.5 89 GLY A C 1
ATOM 657 O O . GLY A 1 89 ? 7.434 -8.062 11.859 1 95.5 89 GLY A O 1
ATOM 658 N N . LYS A 1 90 ? 8.883 -6.906 10.68 1 89.5 90 LYS A N 1
ATOM 659 C CA . LYS A 1 90 ? 9.805 -6.75 11.805 1 89.5 90 LYS A CA 1
ATOM 660 C C . LYS A 1 90 ? 9.172 -5.918 12.922 1 89.5 90 LYS A C 1
ATOM 662 O O . LYS A 1 90 ? 9.273 -6.273 14.094 1 89.5 90 LYS A O 1
ATOM 667 N N . ASP A 1 91 ? 8.516 -4.805 12.469 1 91.31 91 ASP A N 1
ATOM 668 C CA . ASP A 1 91 ? 7.824 -3.941 13.414 1 91.31 91 ASP A CA 1
ATOM 669 C C . ASP A 1 91 ? 6.32 -3.934 13.148 1 91.31 91 ASP A C 1
ATOM 671 O O . ASP A 1 91 ? 5.828 -3.129 12.359 1 91.31 91 ASP A O 1
ATOM 675 N N . GLU A 1 92 ? 5.641 -4.828 14.078 1 91.06 92 GLU A N 1
ATOM 676 C CA . GLU A 1 92 ? 4.199 -4.93 13.859 1 91.06 92 GLU A CA 1
ATOM 677 C C . GLU A 1 92 ? 3.48 -3.672 14.344 1 91.06 92 GLU A C 1
ATOM 679 O O . GLU A 1 92 ? 3.904 -3.041 15.312 1 91.06 92 GLU A O 1
ATOM 684 N N . SER A 1 93 ? 2.512 -3.246 13.516 1 95.31 93 SER A N 1
ATOM 685 C CA . SER A 1 93 ? 1.587 -2.191 13.914 1 95.31 93 SER A CA 1
ATOM 686 C C . SER A 1 93 ? 0.151 -2.701 13.953 1 95.31 93 SER A C 1
ATOM 688 O O . SER A 1 93 ? -0.252 -3.502 13.109 1 95.31 93 SER A O 1
ATOM 690 N N . ILE A 1 94 ? -0.526 -2.326 15 1 97.25 94 ILE A N 1
ATOM 691 C CA . ILE A 1 94 ? -1.896 -2.787 15.203 1 97.25 94 ILE A CA 1
ATOM 692 C C . ILE A 1 94 ? -2.867 -1.625 15.008 1 97.25 94 ILE A C 1
AT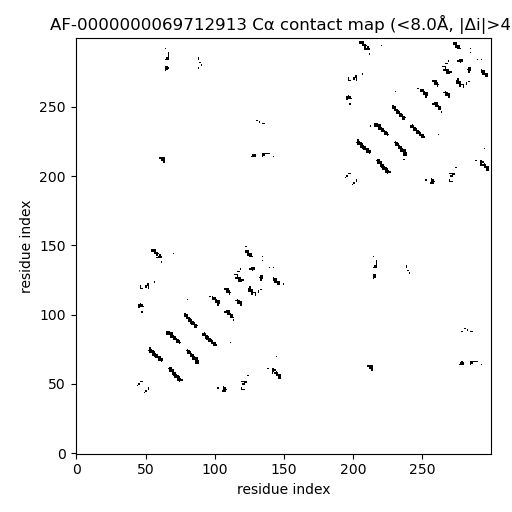OM 694 O O . ILE A 1 94 ? -2.662 -0.538 15.555 1 97.25 94 ILE A O 1
ATOM 698 N N . PHE A 1 95 ? -3.861 -1.746 14.18 1 97.5 95 PHE A N 1
ATOM 699 C CA . PHE A 1 95 ? -4.945 -0.795 13.969 1 97.5 95 PHE A CA 1
ATOM 700 C C . PHE A 1 95 ? -6.293 -1.429 14.297 1 97.5 95 PHE A C 1
ATOM 702 O O . PHE A 1 95 ? -6.559 -2.57 13.914 1 97.5 95 PHE A O 1
ATOM 709 N N . LYS A 1 96 ? -7.031 -0.802 15.047 1 98.12 96 LYS A N 1
ATOM 710 C CA . LYS A 1 96 ? -8.383 -1.246 15.375 1 98.12 96 LYS A CA 1
ATOM 711 C C . LYS A 1 96 ? -9.422 -0.211 14.953 1 98.12 96 LYS A C 1
ATOM 713 O O . LYS A 1 96 ? -9.234 0.988 15.172 1 98.12 96 LYS A O 1
ATOM 718 N N . VAL A 1 97 ? -10.461 -0.636 14.312 1 98.12 97 VAL A N 1
ATOM 719 C CA . VAL A 1 97 ? -11.578 0.197 13.883 1 98.12 97 VAL A CA 1
ATOM 720 C C . VAL A 1 97 ? -12.898 -0.472 14.258 1 98.12 97 VAL A C 1
ATOM 722 O O . VAL A 1 97 ? -13.047 -1.689 14.133 1 98.12 97 VAL A O 1
ATOM 725 N N . ALA A 1 98 ? -13.75 0.237 14.781 1 98.38 98 ALA A N 1
ATOM 726 C CA . ALA A 1 98 ? -15.117 -0.212 15.039 1 98.38 98 ALA A CA 1
ATOM 727 C C . ALA A 1 98 ? -16.141 0.713 14.375 1 98.38 98 ALA A C 1
ATOM 729 O O . ALA A 1 98 ? -15.859 1.897 14.164 1 98.38 98 ALA A O 1
ATOM 730 N N . GLY A 1 99 ? -17.172 0.18 13.945 1 98.62 99 GLY A N 1
ATOM 731 C CA . GLY A 1 99 ? -18.203 0.981 13.305 1 98.62 99 GLY A CA 1
ATOM 732 C C . GLY A 1 99 ? -19.375 0.157 12.812 1 98.62 99 GLY A C 1
ATOM 733 O O . GLY A 1 99 ? -19.672 -0.91 13.359 1 98.62 99 GLY A O 1
ATOM 734 N N . LYS A 1 100 ? -20.109 0.744 11.867 1 98.75 100 LYS A N 1
ATOM 735 C CA . LYS A 1 100 ? -21.266 0.085 11.25 1 98.75 100 LYS A CA 1
ATOM 736 C C . LYS A 1 100 ? -20.938 -0.356 9.828 1 98.75 100 LYS A C 1
ATOM 738 O O . LYS A 1 100 ? -20 0.144 9.211 1 98.75 100 LYS A O 1
ATOM 743 N N . PHE A 1 101 ? -21.594 -1.282 9.43 1 98.88 101 PHE A N 1
ATOM 744 C CA . PHE A 1 101 ? -21.531 -1.663 8.023 1 98.88 101 PHE A CA 1
ATOM 745 C C . PHE A 1 101 ? -22.922 -1.704 7.402 1 98.88 101 PHE A C 1
ATOM 747 O O . PHE A 1 101 ? -23.922 -1.839 8.109 1 98.88 101 PHE A O 1
ATOM 754 N N . ASP A 1 102 ? -22.844 -1.553 5.938 1 98.62 102 ASP A N 1
ATOM 755 C CA . ASP A 1 102 ? -24.078 -1.565 5.164 1 98.62 102 ASP A CA 1
ATOM 756 C C . ASP A 1 102 ? -24.094 -2.73 4.176 1 98.62 102 ASP A C 1
ATOM 758 O O . ASP A 1 102 ? -23.078 -3.055 3.572 1 98.62 102 ASP A O 1
ATOM 762 N N . TRP A 1 103 ? -25.234 -3.273 4.031 1 98.56 103 TRP A N 1
ATOM 763 C CA . TRP A 1 103 ? -25.469 -4.266 2.986 1 98.56 103 TRP A CA 1
ATOM 764 C C . TRP A 1 103 ? -25.781 -3.59 1.655 1 98.56 103 TRP A C 1
ATOM 766 O O . TRP A 1 103 ? -26.391 -2.512 1.624 1 98.56 103 TRP A O 1
ATOM 776 N N . ASP A 1 104 ? -25.344 -4.246 0.603 1 98.06 104 ASP A N 1
ATOM 777 C CA . ASP A 1 104 ? -25.812 -3.752 -0.688 1 98.06 104 ASP A CA 1
ATOM 778 C C . ASP A 1 104 ? -27.281 -4.121 -0.919 1 98.06 104 ASP A C 1
ATOM 780 O O . ASP A 1 104 ? -27.875 -4.867 -0.135 1 98.06 104 ASP A O 1
ATOM 784 N N . SER A 1 105 ? -27.891 -3.572 -1.84 1 96.94 105 SER A N 1
ATOM 785 C CA . SER A 1 105 ? -29.312 -3.746 -2.088 1 96.94 105 SER A CA 1
ATOM 786 C C . SER A 1 105 ? -29.656 -5.211 -2.33 1 96.94 105 SER A C 1
ATOM 788 O O . SER A 1 105 ? -30.797 -5.645 -2.072 1 96.94 105 SER A O 1
ATOM 790 N N . ASN A 1 106 ? -28.641 -6.031 -2.861 1 95.19 106 ASN A N 1
ATOM 791 C CA . ASN A 1 106 ? -28.859 -7.438 -3.164 1 95.19 106 ASN A CA 1
ATOM 792 C C . ASN A 1 106 ? -28.656 -8.32 -1.936 1 95.19 106 ASN A C 1
ATOM 794 O O . ASN A 1 106 ? -28.859 -9.531 -1.989 1 95.19 106 ASN A O 1
ATOM 798 N N . GLY A 1 107 ? -28.25 -7.676 -0.848 1 97.94 107 GLY A N 1
ATOM 799 C CA . GLY A 1 107 ? -28 -8.438 0.365 1 97.94 107 GLY A CA 1
ATOM 800 C C . GLY A 1 107 ? -26.844 -9.422 0.224 1 97.94 107 GLY A C 1
ATOM 801 O O . GLY A 1 107 ? -26.859 -10.492 0.844 1 97.94 107 GLY A O 1
ATOM 802 N N . SER A 1 108 ? -25.875 -9.234 -0.654 1 98.12 108 SER A N 1
ATOM 803 C CA . SER A 1 108 ? -24.797 -10.172 -0.938 1 98.12 108 SER A CA 1
ATOM 804 C C . SER A 1 108 ? -23.453 -9.641 -0.427 1 98.12 108 SER A C 1
ATOM 806 O O . SER A 1 108 ? -22.578 -10.422 -0.07 1 98.12 108 SER A O 1
ATOM 808 N N . LYS A 1 109 ? -23.359 -8.32 -0.415 1 98.88 109 LYS A N 1
ATOM 809 C CA . LYS A 1 109 ? -22.109 -7.668 -0.044 1 98.88 109 LYS A CA 1
ATOM 810 C C . LYS A 1 109 ? -22.328 -6.699 1.115 1 98.88 109 LYS A C 1
ATOM 812 O O . LYS A 1 109 ? -23.391 -6.102 1.249 1 98.88 109 LYS A O 1
ATOM 817 N N . ILE A 1 110 ? -21.219 -6.598 1.935 1 98.88 110 ILE A N 1
ATOM 818 C CA . ILE A 1 110 ? -21.219 -5.578 2.977 1 98.88 110 ILE A CA 1
ATOM 819 C C . ILE A 1 110 ? -20.078 -4.59 2.736 1 98.88 110 ILE A C 1
ATOM 821 O O . ILE A 1 110 ? -19.031 -4.957 2.201 1 98.88 110 ILE A O 1
ATOM 825 N N . THR A 1 111 ? -20.297 -3.396 3.057 1 98.88 111 THR A N 1
ATOM 826 C CA . THR A 1 111 ? -19.312 -2.324 3.092 1 98.88 111 THR A CA 1
ATOM 827 C C . THR A 1 111 ? -19.141 -1.789 4.512 1 98.88 111 THR A C 1
ATOM 829 O O . THR A 1 111 ? -20.109 -1.331 5.125 1 98.88 111 THR A O 1
ATOM 832 N N . LEU A 1 112 ? -17.922 -1.796 4.984 1 98.75 112 LEU A N 1
ATOM 833 C CA . LEU A 1 112 ? -17.609 -1.273 6.309 1 98.75 112 LEU A CA 1
ATOM 834 C C . LEU A 1 112 ? -17.406 0.237 6.266 1 98.75 112 LEU A C 1
ATOM 836 O O . LEU A 1 112 ? -17.156 0.801 5.199 1 98.75 112 LEU A O 1
ATOM 840 N N . SER A 1 113 ? -17.531 0.845 7.504 1 98.06 113 SER A N 1
ATOM 841 C CA . SER A 1 113 ? -17.391 2.297 7.559 1 98.06 113 SER A CA 1
ATOM 842 C C . SER A 1 113 ? -15.961 2.729 7.242 1 98.06 113 SER A C 1
ATOM 844 O O . SER A 1 113 ? -15.711 3.9 6.953 1 98.06 113 SER A O 1
ATOM 846 N N . ASP A 1 114 ? -15.016 1.81 7.246 1 94 114 ASP A N 1
ATOM 847 C CA . ASP A 1 114 ? -13.648 2.158 6.867 1 94 114 ASP A CA 1
ATOM 848 C C . ASP A 1 114 ? -13.453 2.062 5.355 1 94 114 ASP A C 1
ATOM 850 O O . ASP A 1 114 ? -12.367 2.324 4.844 1 94 114 ASP A O 1
ATOM 854 N N . GLY A 1 115 ? -14.516 1.595 4.605 1 96.06 115 GLY A N 1
ATOM 855 C CA . GLY A 1 115 ? -14.516 1.577 3.15 1 96.06 115 GLY A CA 1
ATOM 856 C C . GLY A 1 115 ? -14.297 0.192 2.57 1 96.06 115 GLY A C 1
ATOM 857 O O . GLY A 1 115 ? -14.539 -0.036 1.385 1 96.06 115 GLY A O 1
ATOM 858 N N . SER A 1 116 ? -13.766 -0.795 3.457 1 97.56 116 SER A N 1
ATOM 859 C CA . SER A 1 116 ? -13.539 -2.143 2.943 1 97.56 116 SER A CA 1
ATOM 860 C C . SER A 1 116 ? -14.852 -2.846 2.641 1 97.56 116 SER A C 1
ATOM 862 O O . SER A 1 116 ? -15.859 -2.611 3.314 1 97.56 116 SER A O 1
ATOM 864 N N . LYS A 1 117 ? -14.898 -3.674 1.447 1 98.81 117 LYS A N 1
ATOM 865 C CA . LYS A 1 117 ? -16.078 -4.387 0.972 1 98.81 117 LYS A CA 1
ATOM 866 C C . LYS A 1 117 ? -15.852 -5.895 0.962 1 98.81 117 LYS A C 1
ATOM 868 O O . LYS A 1 117 ? -14.75 -6.355 0.65 1 98.81 117 LYS A O 1
ATOM 873 N N . TYR A 1 118 ? -16.828 -6.582 1.345 1 98.94 118 TYR A N 1
ATOM 874 C CA . TYR A 1 118 ? -16.75 -8.039 1.354 1 98.94 118 TYR A CA 1
ATOM 875 C C . TYR A 1 118 ? -17.984 -8.648 0.709 1 98.94 118 TYR A C 1
ATOM 877 O O . TYR A 1 118 ? -19.109 -8.172 0.921 1 98.94 118 TYR A O 1
ATOM 885 N N . LEU A 1 119 ? -17.75 -9.617 -0.142 1 98.88 119 LEU A N 1
ATOM 886 C CA . LEU A 1 119 ? -18.812 -10.578 -0.465 1 98.88 119 LEU A CA 1
ATOM 887 C C . LEU A 1 119 ? -18.984 -11.578 0.667 1 98.88 119 LEU A C 1
ATOM 889 O O . LEU A 1 119 ? -18.031 -12.203 1.115 1 98.88 119 LEU A O 1
ATOM 893 N N . VAL A 1 120 ? -20.203 -11.758 1.104 1 98.94 120 VAL A N 1
ATOM 894 C CA . VAL A 1 120 ? -20.484 -12.617 2.244 1 98.94 120 VAL A CA 1
ATOM 895 C C . VAL A 1 120 ? -20.875 -14.016 1.754 1 98.94 120 VAL A C 1
ATOM 897 O O . VAL A 1 120 ? -21.875 -14.18 1.049 1 98.94 120 VAL A O 1
ATOM 900 N N . GLY A 1 121 ? -20.109 -14.891 2.115 1 98.44 121 GLY A N 1
ATOM 901 C CA . GLY A 1 121 ? -20.375 -16.297 1.836 1 98.44 121 GLY A CA 1
ATOM 902 C C . GLY A 1 121 ? -20.578 -17.125 3.09 1 98.44 121 GLY A C 1
ATOM 903 O O . GLY A 1 121 ? -20.5 -16.609 4.203 1 98.44 121 GLY A O 1
ATOM 904 N N . GLU A 1 122 ? -20.859 -18.391 2.865 1 98 122 GLU A N 1
ATOM 905 C CA . GLU A 1 122 ? -20.984 -19.281 4.016 1 98 122 GLU A CA 1
ATOM 906 C C . GLU A 1 122 ? -19.656 -19.453 4.734 1 98 122 GLU A C 1
ATOM 908 O O . GLU A 1 122 ? -18.719 -20.031 4.184 1 98 122 GLU A O 1
ATOM 913 N N . ASN A 1 123 ? -19.531 -18.984 5.852 1 98.69 123 ASN A N 1
ATOM 914 C CA . ASN A 1 123 ? -18.406 -19.109 6.773 1 98.69 123 ASN A CA 1
ATOM 915 C C . ASN A 1 123 ? -17.156 -18.438 6.234 1 98.69 123 ASN A C 1
ATOM 917 O O . ASN A 1 123 ? -16.031 -18.844 6.551 1 98.69 123 ASN A O 1
ATOM 921 N N . GLN A 1 124 ? -17.375 -17.469 5.438 1 98.88 124 GLN A N 1
ATOM 922 C CA . GLN A 1 124 ? -16.234 -16.75 4.902 1 98.88 124 GLN A CA 1
ATOM 923 C C . GLN A 1 124 ? -16.656 -15.383 4.355 1 98.88 124 GLN A C 1
ATOM 925 O O . GLN A 1 124 ? -17.828 -15.172 4.035 1 98.88 124 GLN A O 1
ATOM 930 N N . LEU A 1 125 ? -15.75 -14.516 4.371 1 98.94 125 LEU A N 1
ATOM 931 C CA . LEU A 1 125 ? -15.844 -13.203 3.738 1 98.94 125 LEU A CA 1
ATOM 932 C C . LEU A 1 125 ? -14.766 -13.039 2.678 1 98.94 125 LEU A C 1
ATOM 934 O O . LEU A 1 125 ? -13.578 -13.188 2.967 1 98.94 125 LEU A O 1
ATOM 938 N N . LEU A 1 126 ? -15.195 -12.797 1.411 1 98.88 126 LEU A N 1
ATOM 939 C CA . LEU A 1 126 ? -14.266 -12.523 0.32 1 98.88 126 LEU A CA 1
ATOM 940 C C . LEU A 1 126 ? -14.102 -11.016 0.117 1 98.88 126 LEU A C 1
ATOM 942 O O . LEU A 1 126 ? -15.055 -10.328 -0.255 1 98.88 126 LEU A O 1
ATOM 946 N N . MET A 1 127 ? -12.969 -10.57 0.467 1 98.88 127 MET A N 1
ATOM 947 C CA . MET A 1 127 ? -12.711 -9.148 0.254 1 98.88 127 MET A CA 1
ATOM 948 C C . MET A 1 127 ? -12.859 -8.781 -1.22 1 98.88 127 MET A C 1
ATOM 950 O O . MET A 1 127 ? -12.406 -9.531 -2.094 1 98.88 127 MET A O 1
ATOM 954 N N . LEU A 1 128 ? -13.414 -7.66 -1.55 1 98.69 128 LEU A N 1
ATOM 955 C CA . LEU A 1 128 ? -13.633 -7.129 -2.891 1 98.69 128 LEU A CA 1
ATOM 956 C C . LEU A 1 128 ? -12.727 -5.93 -3.154 1 98.69 128 LEU A C 1
ATOM 958 O O . LEU A 1 128 ? -12.164 -5.352 -2.219 1 98.69 128 LEU A O 1
ATOM 962 N N . ASP A 1 129 ? -12.633 -5.566 -4.34 1 98 129 ASP A N 1
ATOM 963 C CA . ASP A 1 129 ? -11.875 -4.359 -4.652 1 98 129 ASP A CA 1
ATOM 964 C C . ASP A 1 129 ? -12.711 -3.105 -4.398 1 98 129 ASP A C 1
ATOM 966 O O . ASP A 1 129 ? -13.867 -3.199 -3.971 1 98 129 ASP A O 1
ATOM 970 N N . THR A 1 130 ? -12.117 -1.888 -4.633 1 94.5 130 THR A N 1
ATOM 971 C CA . THR A 1 130 ? -12.734 -0.627 -4.246 1 94.5 130 THR A CA 1
ATOM 972 C C . THR A 1 130 ? -14.023 -0.391 -5.035 1 94.5 130 THR A C 1
ATOM 974 O O . THR A 1 130 ? -14.891 0.368 -4.605 1 94.5 130 THR A O 1
ATOM 977 N N . GLU A 1 131 ? -14.211 -1.105 -6.148 1 94.69 131 GLU A N 1
ATOM 978 C CA . GLU A 1 131 ? -15.406 -0.953 -6.973 1 94.69 131 GLU A CA 1
ATOM 979 C C . GLU A 1 131 ? -16.438 -2.035 -6.66 1 94.69 131 GLU A C 1
ATOM 981 O O . GLU A 1 131 ? -17.516 -2.061 -7.25 1 94.69 131 GLU A O 1
ATOM 986 N N . GLY A 1 132 ? -16.094 -2.916 -5.738 1 97.31 132 GLY A N 1
ATOM 987 C CA . GLY A 1 132 ? -17.031 -3.943 -5.316 1 97.31 132 GLY A CA 1
ATOM 988 C C . GLY A 1 132 ? -16.969 -5.199 -6.164 1 97.31 132 GLY A C 1
ATOM 989 O O . GLY A 1 132 ? -17.875 -6.031 -6.125 1 97.31 132 GLY A O 1
ATOM 990 N N . ASN A 1 133 ? -15.922 -5.328 -6.887 1 97.62 133 ASN A N 1
ATOM 991 C CA . ASN A 1 133 ? -15.75 -6.523 -7.703 1 97.62 133 ASN A CA 1
ATOM 992 C C . ASN A 1 133 ? -14.867 -7.559 -7.008 1 97.62 133 ASN A C 1
ATOM 994 O O . ASN A 1 133 ? -14.008 -7.203 -6.203 1 97.62 133 ASN A O 1
ATOM 998 N N . ARG A 1 134 ? -15.125 -8.836 -7.41 1 98.25 134 ARG A N 1
ATOM 999 C CA . ARG A 1 134 ? -14.266 -9.906 -6.926 1 98.25 134 ARG A CA 1
ATOM 1000 C C . ARG A 1 134 ? -12.82 -9.695 -7.379 1 98.25 134 ARG A C 1
ATOM 1002 O O . ARG A 1 134 ? -12.57 -9.367 -8.539 1 98.25 134 ARG A O 1
ATOM 1009 N N . ILE A 1 135 ? -11.922 -9.82 -6.422 1 97.94 135 ILE A N 1
ATOM 1010 C CA . ILE A 1 135 ? -10.508 -9.742 -6.762 1 97.94 135 ILE A CA 1
ATOM 1011 C C . ILE A 1 135 ? -10.055 -11.039 -7.422 1 97.94 135 ILE A C 1
ATOM 1013 O O . ILE A 1 135 ? -10.32 -12.125 -6.914 1 97.94 135 ILE A O 1
ATOM 1017 N N . THR A 1 136 ? -9.484 -10.953 -8.531 1 96.44 136 THR A N 1
ATOM 1018 C CA . THR A 1 136 ? -9.016 -12.094 -9.305 1 96.44 136 THR A CA 1
ATOM 1019 C C . THR A 1 136 ? -7.5 -12.086 -9.422 1 96.44 136 THR A C 1
ATOM 1021 O O . THR A 1 136 ? -6.828 -11.258 -8.797 1 96.44 136 THR A O 1
ATOM 1024 N N . GLY A 1 137 ? -7.008 -13.023 -10.18 1 94 137 GLY A N 1
ATOM 1025 C CA . GLY A 1 137 ? -5.562 -13.086 -10.344 1 94 137 GLY A CA 1
ATOM 1026 C C . GLY A 1 137 ? -4.891 -14.023 -9.359 1 94 137 GLY A C 1
ATOM 1027 O O . GLY A 1 137 ? -5.562 -14.797 -8.68 1 94 137 GLY A O 1
ATOM 1028 N N . GLY A 1 138 ? -3.521 -13.977 -9.398 1 94.31 138 GLY A N 1
ATOM 1029 C CA . GLY A 1 138 ? -2.709 -14.953 -8.68 1 94.31 138 GLY A CA 1
ATOM 1030 C C . GLY A 1 138 ? -2.895 -14.891 -7.18 1 94.31 138 GLY A C 1
ATOM 1031 O O . GLY A 1 138 ? -2.66 -15.883 -6.48 1 94.31 138 GLY A O 1
ATOM 1032 N N . LEU A 1 139 ? -3.432 -13.758 -6.633 1 97.06 139 LEU A N 1
ATOM 1033 C CA . LEU A 1 139 ? -3.506 -13.641 -5.18 1 97.06 139 LEU A CA 1
ATOM 1034 C C . LEU A 1 139 ? -4.949 -13.719 -4.699 1 97.06 139 LEU A C 1
ATOM 1036 O O . LEU A 1 139 ? -5.234 -13.469 -3.525 1 97.06 139 LEU A O 1
ATOM 1040 N N . ALA A 1 140 ? -5.773 -14.141 -5.574 1 98 140 ALA A N 1
ATOM 1041 C CA . ALA A 1 140 ? -7.207 -14.102 -5.289 1 98 140 ALA A CA 1
ATOM 1042 C C . ALA A 1 140 ? -7.531 -14.875 -4.012 1 98 140 ALA A C 1
ATOM 1044 O O . ALA A 1 140 ? -8.328 -14.422 -3.189 1 98 140 ALA A O 1
ATOM 1045 N N . GLU A 1 141 ? -6.961 -15.953 -3.789 1 97.88 141 GLU A N 1
ATOM 1046 C CA . GLU A 1 141 ? -7.309 -16.812 -2.66 1 97.88 141 GLU A CA 1
ATOM 1047 C C . GLU A 1 141 ? -6.848 -16.203 -1.34 1 97.88 141 GLU A C 1
ATOM 1049 O O . GLU A 1 141 ? -7.289 -16.625 -0.268 1 97.88 141 GLU A O 1
ATOM 1054 N N . HIS A 1 142 ? -5.961 -15.234 -1.307 1 98.5 142 HIS A N 1
ATOM 1055 C CA . HIS A 1 142 ? -5.449 -14.609 -0.095 1 98.5 142 HIS A CA 1
ATOM 1056 C C . HIS A 1 142 ? -6.398 -13.523 0.415 1 98.5 142 HIS A C 1
ATOM 1058 O O . HIS A 1 142 ? -6.211 -13 1.513 1 98.5 142 HIS A O 1
ATOM 1064 N N . TYR A 1 143 ? -7.418 -13.234 -0.4 1 98.81 143 TYR A N 1
ATOM 1065 C CA . TYR A 1 143 ? -8.305 -12.156 0.021 1 98.81 143 TYR A CA 1
ATOM 1066 C C . TYR A 1 143 ? -9.57 -12.711 0.667 1 98.81 143 TYR A C 1
ATOM 1068 O O . TYR A 1 143 ? -10.609 -12.047 0.692 1 98.81 143 TYR A O 1
ATOM 1076 N N . ILE A 1 144 ? -9.43 -13.961 1.267 1 98.88 144 ILE A N 1
ATOM 1077 C CA . ILE A 1 144 ? -10.555 -14.609 1.928 1 98.88 144 ILE A CA 1
ATOM 1078 C C . ILE A 1 144 ? -10.305 -14.672 3.434 1 98.88 144 ILE A C 1
ATOM 1080 O O . ILE A 1 144 ? -9.266 -15.156 3.875 1 98.88 144 ILE A O 1
ATOM 1084 N N . LEU A 1 145 ? -11.219 -14.094 4.203 1 98.94 145 LEU A N 1
ATOM 1085 C CA . LEU A 1 145 ? -11.281 -14.312 5.645 1 98.94 145 LEU A CA 1
ATOM 1086 C C . LEU A 1 145 ? -12.211 -15.469 5.98 1 98.94 145 LEU A C 1
ATOM 1088 O O . LEU A 1 145 ? -13.336 -15.531 5.473 1 98.94 145 LEU A O 1
ATOM 1092 N N . LYS A 1 146 ? -11.75 -16.328 6.801 1 98.94 146 LYS A N 1
ATOM 1093 C CA . LYS A 1 146 ? -12.547 -17.5 7.18 1 98.94 146 LYS A CA 1
ATOM 1094 C C . LYS A 1 146 ? -13.141 -17.328 8.578 1 98.94 146 LY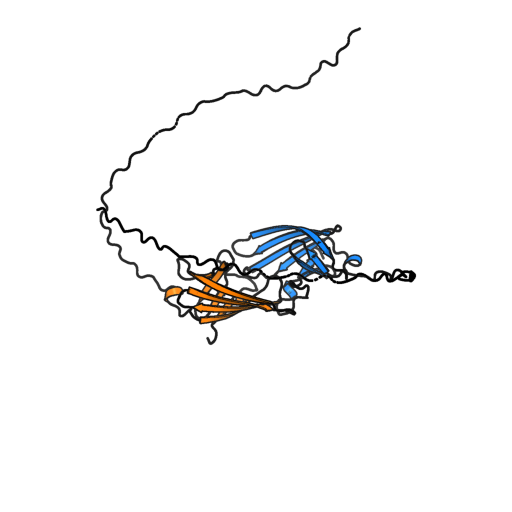S A C 1
ATOM 1096 O O . LYS A 1 146 ? -12.484 -16.797 9.477 1 98.94 146 LYS A O 1
ATOM 1101 N N . LYS A 1 147 ? -14.25 -17.766 8.789 1 98.88 147 LYS A N 1
ATOM 1102 C CA . LYS A 1 147 ? -14.922 -17.703 10.086 1 98.88 147 LYS A CA 1
ATOM 1103 C C . LYS A 1 147 ? -14.203 -18.594 11.109 1 98.88 147 LYS A C 1
ATOM 1105 O O . LYS A 1 147 ? -13.883 -19.75 10.82 1 98.88 147 LYS A O 1
ATOM 1110 N N . LYS A 1 148 ? -13.984 -17.969 12.164 1 98.5 148 LYS A N 1
ATOM 1111 C CA . LYS A 1 148 ? -13.281 -18.688 13.227 1 98.5 148 LYS A CA 1
ATOM 1112 C C . LYS A 1 148 ? -14.125 -19.844 13.75 1 98.5 148 LYS A C 1
ATOM 1114 O O . LYS A 1 148 ? -15.305 -19.672 14.055 1 98.5 148 LYS A O 1
ATOM 1119 N N . GLY A 1 149 ? -13.453 -20.953 13.906 1 95 149 GLY A N 1
ATOM 1120 C CA . GLY A 1 149 ? -14.109 -22.109 14.469 1 95 149 GLY A CA 1
ATOM 1121 C C . GLY A 1 149 ? -14.906 -22.906 13.445 1 95 149 GLY A C 1
ATOM 1122 O O . GLY A 1 149 ? -15.617 -23.844 13.805 1 95 149 GLY A O 1
ATOM 1123 N N . MET A 1 150 ? -14.945 -22.484 12.141 1 89.12 150 MET A N 1
ATOM 1124 C CA . MET A 1 150 ? -15.711 -23.203 11.125 1 89.12 150 MET A CA 1
ATOM 1125 C C . MET A 1 150 ? -14.789 -23.812 10.07 1 89.12 150 MET A C 1
ATOM 1127 O O . MET A 1 150 ? -13.672 -23.328 9.875 1 89.12 150 MET A O 1
ATOM 1131 N N . MET B 1 1 ? -43.531 15.492 71.312 1 22.38 1 MET B N 1
ATOM 1132 C CA . MET B 1 1 ? -42.344 15.938 72 1 22.38 1 MET B CA 1
ATOM 1133 C C . MET B 1 1 ? -41.062 15.648 71.188 1 22.38 1 MET B C 1
ATOM 1135 O O . MET B 1 1 ? -40.281 16.562 70.875 1 22.38 1 MET B O 1
ATOM 1139 N N . ASN B 1 2 ? -40.125 14.852 71.25 1 23.83 2 ASN B N 1
ATOM 1140 C CA . ASN B 1 2 ? -38.688 14.633 71.375 1 23.83 2 ASN B CA 1
ATOM 1141 C C . ASN B 1 2 ? -38.062 14.242 70 1 23.83 2 ASN B C 1
ATOM 1143 O O . ASN B 1 2 ? -38.156 13.086 69.625 1 23.83 2 ASN B O 1
ATOM 1147 N N . MET B 1 3 ? -37.625 15.5 68.188 1 27.83 3 MET B N 1
ATOM 1148 C CA . MET B 1 3 ? -38.156 16.094 66.938 1 27.83 3 MET B CA 1
ATOM 1149 C C . MET B 1 3 ? -37.094 16.031 65.812 1 27.83 3 MET B C 1
ATOM 1151 O O . MET B 1 3 ? -37.125 16.844 64.875 1 27.83 3 MET B O 1
ATOM 1155 N N . LYS B 1 4 ? -35.875 15.312 65.438 1 19.8 4 LYS B N 1
ATOM 1156 C CA . LYS B 1 4 ? -34.469 15.07 65.188 1 19.8 4 LYS B CA 1
ATOM 1157 C C . LYS B 1 4 ? -34.219 14.641 63.781 1 19.8 4 LYS B C 1
ATOM 1159 O O . LYS B 1 4 ? -34.781 13.648 63.312 1 19.8 4 LYS B O 1
ATOM 1164 N N . ARG B 1 5 ? -33.75 15.039 62.156 1 27.59 5 ARG B N 1
ATOM 1165 C CA . ARG B 1 5 ? -33.188 13.711 61.875 1 27.59 5 ARG B CA 1
ATOM 1166 C C . ARG B 1 5 ? -31.953 13.453 62.719 1 27.59 5 ARG B C 1
ATOM 1168 O O . ARG B 1 5 ? -31.703 12.328 63.156 1 27.59 5 ARG B O 1
ATOM 1175 N N . PRO B 1 6 ? -30.531 14.547 63.375 1 31.52 6 PRO B N 1
ATOM 1176 C CA . PRO B 1 6 ? -29.891 15.703 62.75 1 31.52 6 PRO B CA 1
ATOM 1177 C C . PRO B 1 6 ? -28.438 15.422 62.344 1 31.52 6 PRO B C 1
ATOM 1179 O O . PRO B 1 6 ? -27.75 16.312 61.875 1 31.52 6 PRO B O 1
ATOM 1182 N N . LEU B 1 7 ? -27.844 13.648 62 1 27.91 7 LEU B N 1
ATOM 1183 C CA . LEU B 1 7 ? -27.141 12.383 61.844 1 27.91 7 LEU B CA 1
ATOM 1184 C C . LEU B 1 7 ? -26.984 12.055 60.344 1 27.91 7 LEU B C 1
ATOM 1186 O O . LEU B 1 7 ? -27.969 11.93 59.625 1 27.91 7 LEU B O 1
ATOM 1190 N N . PHE B 1 8 ? -25.609 11.43 59.938 1 29.94 8 PHE B N 1
ATOM 1191 C CA . PHE B 1 8 ? -24.438 11.617 60.812 1 29.94 8 PHE B CA 1
ATOM 1192 C C . PHE B 1 8 ? -23.453 12.594 60.156 1 29.94 8 PHE B C 1
ATOM 1194 O O . PHE B 1 8 ? -22.375 12.82 60.688 1 29.94 8 PHE B O 1
ATOM 1201 N N . THR B 1 9 ? -23.422 13.57 58.438 1 36.81 9 THR B N 1
ATOM 1202 C CA . THR B 1 9 ? -23.297 13.336 57 1 36.81 9 THR B CA 1
ATOM 1203 C C . THR B 1 9 ? -21.844 13.336 56.562 1 36.81 9 THR B C 1
ATOM 1205 O O . THR B 1 9 ? -21.531 13.062 55.406 1 36.81 9 THR B O 1
ATOM 1208 N N . ILE B 1 10 ? -20.375 12.695 56.125 1 30.12 10 ILE B N 1
ATOM 1209 C CA . ILE B 1 10 ? -19.016 12.914 56.594 1 30.12 10 ILE B CA 1
ATOM 1210 C C . ILE B 1 10 ? -18.328 13.984 55.75 1 30.12 10 ILE B C 1
ATOM 1212 O O . ILE B 1 10 ? -18.172 13.828 54.531 1 30.12 10 ILE B O 1
ATOM 1216 N N . ALA B 1 11 ? -17.891 15.562 56.344 1 30.81 11 ALA B N 1
ATOM 1217 C CA . ALA B 1 11 ? -17.172 16.703 55.781 1 30.81 11 ALA B CA 1
ATOM 1218 C C . ALA B 1 11 ? -15.672 16.406 55.688 1 30.81 11 ALA B C 1
ATOM 1220 O O . ALA B 1 11 ? -14.953 16.469 56.688 1 30.81 11 ALA B O 1
ATOM 1221 N N . LEU B 1 12 ? -14.898 15.68 54.938 1 25.59 12 LEU B N 1
ATOM 1222 C CA . LEU B 1 12 ? -13.469 15.688 55.25 1 25.59 12 LEU B CA 1
ATOM 1223 C C . LEU B 1 12 ? -12.805 16.953 54.719 1 25.59 12 LEU B C 1
ATOM 1225 O O . LEU B 1 12 ? -12.984 17.328 53.562 1 25.59 12 LEU B O 1
ATOM 1229 N N . VAL B 1 13 ? -11.992 17.75 55.719 1 27.22 13 VAL B N 1
ATOM 1230 C CA . VAL B 1 13 ? -11.102 18.891 55.938 1 27.22 13 VAL B CA 1
ATOM 1231 C C . VAL B 1 13 ? -9.789 18.672 55.188 1 27.22 13 VAL B C 1
ATOM 1233 O O . VAL B 1 13 ? -8.742 19.188 55.562 1 27.22 13 VAL B O 1
ATOM 1236 N N . ALA B 1 14 ? -9.461 18.281 53.812 1 26.25 14 ALA B N 1
ATOM 1237 C CA . ALA B 1 14 ? -8.016 18.078 53.656 1 26.25 14 ALA B CA 1
ATOM 1238 C C . ALA B 1 14 ? -7.281 19.422 53.688 1 26.25 14 ALA B C 1
ATOM 1240 O O . ALA B 1 14 ? -7.84 20.453 53.312 1 26.25 14 ALA B O 1
ATOM 1241 N N . ILE B 1 15 ? -5.938 19.344 54.312 1 24.44 15 ILE B N 1
ATOM 1242 C CA . ILE B 1 15 ? -4.77 20.078 54.75 1 24.44 15 ILE B CA 1
ATOM 1243 C C . ILE B 1 15 ? -4.125 20.812 53.594 1 24.44 15 ILE B C 1
ATOM 1245 O O . ILE B 1 15 ? -3.727 20.188 52.594 1 24.44 15 ILE B O 1
ATOM 1249 N N . LEU B 1 16 ? -4.23 22.234 53.625 1 26.19 16 LEU B N 1
ATOM 1250 C CA . LEU B 1 16 ? -3.871 23.406 52.812 1 26.19 16 LEU B CA 1
ATOM 1251 C C . LEU B 1 16 ? -2.361 23.625 52.812 1 26.19 16 LEU B C 1
ATOM 1253 O O . LEU B 1 16 ? -1.887 24.734 52.562 1 26.19 16 LEU B O 1
ATOM 1257 N N . THR B 1 17 ? -1.312 22.656 52.781 1 24.31 17 THR B N 1
ATOM 1258 C CA . THR B 1 17 ? -0.066 23.375 53 1 24.31 17 THR B CA 1
ATOM 1259 C C . THR B 1 17 ? 0.434 23.984 51.688 1 24.31 17 THR B C 1
ATOM 1261 O O . THR B 1 17 ? 0.529 23.297 50.688 1 24.31 17 THR B O 1
ATOM 1264 N N . THR B 1 18 ? 0.4 25.375 51.375 1 31.23 18 THR B N 1
ATOM 1265 C CA . THR B 1 18 ? 0.777 26.219 50.25 1 31.23 18 THR B CA 1
ATOM 1266 C C . THR B 1 18 ? 2.287 26.438 50.219 1 31.23 18 THR B C 1
ATOM 1268 O O . THR B 1 18 ? 2.809 27.297 50.938 1 31.23 18 THR B O 1
ATOM 1271 N N . ALA B 1 19 ? 3.498 25.234 49.844 1 26.14 19 ALA B N 1
ATOM 1272 C CA . ALA B 1 19 ? 4.875 25.703 50.031 1 26.14 19 ALA B CA 1
ATOM 1273 C C . ALA B 1 19 ? 5.301 26.594 48.875 1 26.14 19 ALA B C 1
ATOM 1275 O O . ALA B 1 19 ? 4.824 26.422 47.75 1 26.14 19 ALA B O 1
ATOM 1276 N N . CYS B 1 20 ? 6.508 27.625 49 1 28.19 20 CYS B N 1
ATOM 1277 C CA . CYS B 1 20 ? 7.047 28.859 48.406 1 28.19 20 CYS B CA 1
ATOM 1278 C C . CYS B 1 20 ? 8.188 28.562 47.469 1 28.19 20 CYS B C 1
ATOM 1280 O O . CYS B 1 20 ? 8.805 29.484 46.906 1 28.19 20 CYS B O 1
ATOM 1282 N N . ASN B 1 21 ? 8.961 27.344 46.562 1 28.69 21 ASN B N 1
ATOM 1283 C CA . ASN B 1 21 ? 10.398 27.328 46.312 1 28.69 21 ASN B CA 1
ATOM 1284 C C . ASN B 1 21 ? 10.789 28.281 45.188 1 28.69 21 ASN B C 1
ATOM 1286 O O . ASN B 1 21 ? 10.062 28.422 44.219 1 28.69 21 ASN B O 1
ATOM 1290 N N . ASP B 1 22 ? 12.555 28.828 44.969 1 25.08 22 ASP B N 1
ATOM 1291 C CA . ASP B 1 22 ? 13.398 29.906 44.469 1 25.08 22 ASP B CA 1
ATOM 1292 C C . ASP B 1 22 ? 13.984 29.547 43.094 1 25.08 22 ASP B C 1
ATOM 1294 O O . ASP B 1 22 ? 14.25 28.375 42.812 1 25.08 22 ASP B O 1
ATOM 1298 N N . PRO B 1 23 ? 15.031 30.641 41.688 1 23.56 23 PRO B N 1
ATOM 1299 C CA . PRO B 1 23 ? 15.297 30.625 40.25 1 23.56 23 PRO B CA 1
ATOM 1300 C C . PRO B 1 23 ? 16.797 30.656 39.938 1 23.56 23 PRO B C 1
ATOM 1302 O O . PRO B 1 23 ? 17.172 30.781 38.781 1 23.56 23 PRO B O 1
ATOM 1305 N N . GLN B 1 24 ? 18.344 29.906 40.156 1 28.12 24 GLN B N 1
ATOM 1306 C CA . GLN B 1 24 ? 19.719 30.359 40.062 1 28.12 24 GLN B CA 1
ATOM 1307 C C . GLN B 1 24 ? 20.234 30.219 38.625 1 28.12 24 GLN B C 1
ATOM 1309 O O . GLN B 1 24 ? 19.891 29.281 37.906 1 28.12 24 GLN B O 1
ATOM 1314 N N . ASN B 1 25 ? 22.094 31.031 38.031 1 29.84 25 ASN B N 1
ATOM 1315 C CA . ASN B 1 25 ? 22.703 31.641 36.844 1 29.84 25 ASN B CA 1
ATOM 1316 C C . ASN B 1 25 ? 23.969 30.906 36.438 1 29.84 25 ASN B C 1
ATOM 1318 O O . ASN B 1 25 ? 24.969 30.906 37.156 1 29.84 25 ASN B O 1
ATOM 1322 N N . ALA B 1 26 ? 24.953 29.797 35.312 1 37.38 26 ALA B N 1
ATOM 1323 C CA . ALA B 1 26 ? 26.156 29 35.062 1 37.38 26 ALA B CA 1
ATOM 1324 C C . ALA B 1 26 ? 27.016 29.641 33.969 1 37.38 26 ALA B C 1
ATOM 1326 O O . ALA B 1 26 ? 26.516 29.922 32.875 1 37.38 26 ALA B O 1
ATOM 1327 N N . PRO B 1 27 ? 28.594 29.859 33.875 1 30.03 27 PRO B N 1
ATOM 1328 C CA . PRO B 1 27 ? 29.578 30.578 33.062 1 30.03 27 PRO B CA 1
ATOM 1329 C C . PRO B 1 27 ? 30.234 29.703 32 1 30.03 27 PRO B C 1
ATOM 1331 O O . PRO B 1 27 ? 30.328 28.484 32.188 1 30.03 27 PRO B O 1
ATOM 1334 N N . SER B 1 28 ? 31.25 30.344 30.438 1 39.06 28 SER B N 1
ATOM 1335 C CA . SER B 1 28 ? 31.516 29.797 29.109 1 39.06 28 SER B CA 1
ATOM 1336 C C . SER B 1 28 ? 33.031 29.734 28.844 1 39.06 28 SER B C 1
ATOM 1338 O O . SER B 1 28 ? 33.625 30.719 28.453 1 39.06 28 SER B O 1
ATOM 1340 N N . GLN B 1 29 ? 34.281 29.188 29.469 1 37.81 29 GLN B N 1
ATOM 1341 C CA . GLN B 1 29 ? 35.75 29.141 29.281 1 37.81 29 GLN B CA 1
ATOM 1342 C C . GLN B 1 29 ? 36.094 28.625 27.891 1 37.81 29 GLN B C 1
ATOM 1344 O O . GLN B 1 29 ? 35.594 27.578 27.469 1 37.81 29 GLN B O 1
ATOM 1349 N N . GLY B 1 30 ? 37.062 29.312 27.047 1 30.95 30 GLY B N 1
ATOM 1350 C CA . GLY B 1 30 ? 37.375 29.234 25.625 1 30.95 30 GLY B CA 1
ATOM 1351 C C . GLY B 1 30 ? 38.5 28.266 25.328 1 30.95 30 GLY B C 1
ATOM 1352 O O . GLY B 1 30 ? 39.688 28.578 25.5 1 30.95 30 GLY B O 1
ATOM 1353 N N . ALA B 1 31 ? 38.594 26.703 25.375 1 43.72 31 ALA B N 1
ATOM 1354 C CA . ALA B 1 31 ? 39.406 25.531 25.094 1 43.72 31 ALA B CA 1
ATOM 1355 C C . ALA B 1 31 ? 40.031 25.609 23.719 1 43.72 31 ALA B C 1
ATOM 1357 O O . ALA B 1 31 ? 39.312 25.766 22.719 1 43.72 31 ALA B O 1
ATOM 1358 N N . THR B 1 32 ? 41.219 26.141 23.469 1 32.38 32 THR B N 1
ATOM 1359 C CA . THR B 1 32 ? 41.969 26.266 22.219 1 32.38 32 THR B CA 1
ATOM 1360 C C . THR B 1 32 ? 41.969 24.938 21.453 1 32.38 32 THR B C 1
ATOM 1362 O O . THR B 1 32 ? 42.312 23.906 22.031 1 32.38 32 THR B O 1
ATOM 1365 N N . ALA B 1 33 ? 41.625 24.859 20.109 1 38.47 33 ALA B N 1
ATOM 1366 C CA . ALA B 1 33 ? 41.219 23.859 19.125 1 38.47 33 ALA B CA 1
ATOM 1367 C C . ALA B 1 33 ? 42.438 23.219 18.469 1 38.47 33 ALA B C 1
ATOM 1369 O O . ALA B 1 33 ? 43.156 23.875 17.719 1 38.47 33 ALA B O 1
ATOM 1370 N N . ASN B 1 34 ? 43.406 22.469 19.266 1 40.41 34 ASN B N 1
ATOM 1371 C CA . ASN B 1 34 ? 44.375 21.609 18.609 1 40.41 34 ASN B CA 1
ATOM 1372 C C . ASN B 1 34 ? 43.844 21.047 17.297 1 40.41 34 ASN B C 1
ATOM 1374 O O . ASN B 1 34 ? 42.812 20.375 17.281 1 40.41 34 ASN B O 1
ATOM 1378 N N . ALA B 1 35 ? 44.312 21.375 15.945 1 42.47 35 ALA B N 1
ATOM 1379 C CA . ALA B 1 35 ? 43.938 21.094 14.562 1 42.47 35 ALA B CA 1
ATOM 1380 C C . ALA B 1 35 ? 44.094 19.594 14.266 1 42.47 35 ALA B C 1
ATOM 1382 O O . ALA B 1 35 ? 45.188 19.078 14.156 1 42.47 35 ALA B O 1
ATOM 1383 N N . GLU B 1 36 ? 43.375 18.609 14.859 1 44.41 36 GLU B N 1
ATOM 1384 C CA . GLU B 1 36 ? 43.281 17.203 14.492 1 44.41 36 GLU B CA 1
ATOM 1385 C C . GLU B 1 36 ? 43.125 17.031 12.984 1 44.41 36 GLU B C 1
ATOM 1387 O O . GLU B 1 36 ? 42.188 17.547 12.375 1 44.41 36 GLU B O 1
ATOM 1392 N N . THR B 1 37 ? 44.156 16.781 12.102 1 45.06 37 THR B N 1
ATOM 1393 C CA . THR B 1 37 ? 44.219 16.484 10.68 1 45.06 37 THR B CA 1
ATOM 1394 C C . THR B 1 37 ? 43.094 15.523 10.273 1 45.06 37 TH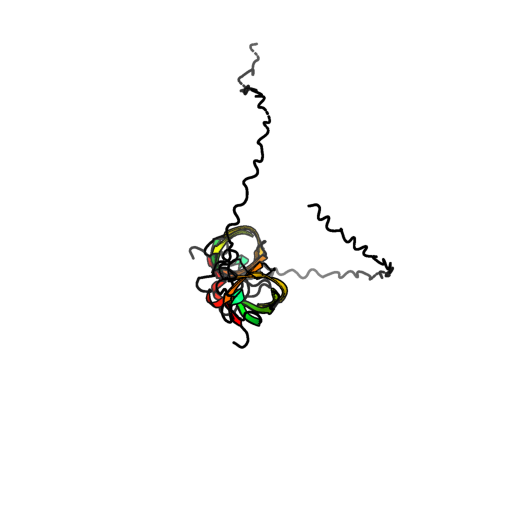R B C 1
ATOM 1396 O O . THR B 1 37 ? 43.062 14.375 10.727 1 45.06 37 THR B O 1
ATOM 1399 N N . GLN B 1 38 ? 41.906 15.859 9.648 1 44.06 38 GLN B N 1
ATOM 1400 C CA . GLN B 1 38 ? 40.719 15.156 9.133 1 44.06 38 GLN B CA 1
ATOM 1401 C C . GLN B 1 38 ? 41.094 14.164 8.047 1 44.06 38 GLN B C 1
ATOM 1403 O O . GLN B 1 38 ? 41.438 14.555 6.926 1 44.06 38 GLN B O 1
ATOM 1408 N N . THR B 1 39 ? 42 13.086 8.234 1 46.25 39 THR B N 1
ATOM 1409 C CA . THR B 1 39 ? 42.125 12.023 7.254 1 46.25 39 THR B CA 1
ATOM 1410 C C . THR B 1 39 ? 40.812 11.742 6.551 1 46.25 39 THR B C 1
ATOM 1412 O O . THR B 1 39 ? 39.844 11.312 7.18 1 46.25 39 THR B O 1
ATOM 1415 N N . THR B 1 40 ? 40.406 12.312 5.344 1 43.53 40 THR B N 1
ATOM 1416 C CA . THR B 1 40 ? 39.188 12.062 4.543 1 43.53 40 THR B CA 1
ATOM 1417 C C . THR B 1 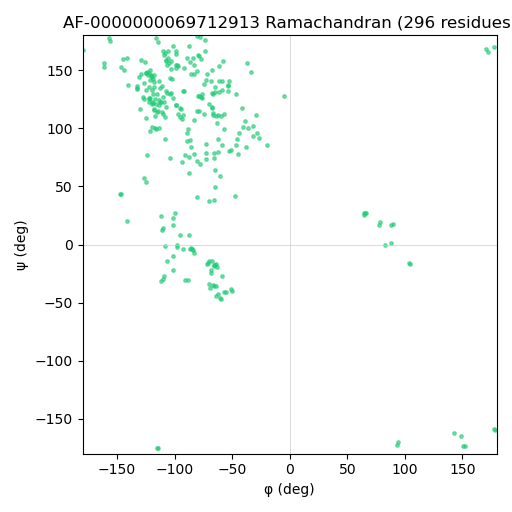40 ? 39 10.562 4.305 1 43.53 40 THR B C 1
ATOM 1419 O O . THR B 1 40 ? 39.875 9.914 3.707 1 43.53 40 THR B O 1
ATOM 1422 N N . ILE B 1 41 ? 38.5 9.633 5.066 1 50.22 41 ILE B N 1
ATOM 1423 C CA . ILE B 1 41 ? 38.094 8.25 4.836 1 50.22 41 ILE B CA 1
ATOM 1424 C C . ILE B 1 41 ? 37.406 8.133 3.471 1 50.22 41 ILE B C 1
ATOM 1426 O O . ILE B 1 41 ? 36.469 8.844 3.184 1 50.22 41 ILE B O 1
ATOM 1430 N N . PRO B 1 42 ? 37.969 7.566 2.406 1 50.72 42 PRO B N 1
ATOM 1431 C CA . PRO B 1 42 ? 37.312 7.371 1.12 1 50.72 42 PRO B CA 1
ATOM 1432 C C . PRO B 1 42 ? 35.844 6.895 1.276 1 50.72 42 PRO B C 1
ATOM 1434 O O . PRO B 1 42 ? 35.531 6.195 2.242 1 50.72 42 PRO B O 1
ATOM 1437 N N . LEU B 1 43 ? 34.75 7.457 0.926 1 55.47 43 LEU B N 1
ATOM 1438 C CA . LEU B 1 43 ? 33.344 7.008 0.915 1 55.47 43 LEU B CA 1
ATOM 1439 C C . LEU B 1 43 ? 33.219 5.613 0.315 1 55.47 43 LEU B C 1
ATOM 1441 O O . LEU B 1 43 ? 33.594 5.398 -0.846 1 55.47 43 LEU B O 1
ATOM 1445 N N . GLY B 1 44 ? 33.344 4.441 0.876 1 69.56 44 GLY B N 1
ATOM 1446 C CA . GLY B 1 44 ? 33.125 3.1 0.355 1 69.56 44 GLY B CA 1
ATOM 1447 C C . GLY B 1 44 ? 32 3.029 -0.647 1 69.56 44 GLY B C 1
ATOM 1448 O O . GLY B 1 44 ? 31.172 3.941 -0.726 1 69.56 44 GLY B O 1
ATOM 1449 N N . ASP B 1 45 ? 32.031 2.137 -1.668 1 86.06 45 ASP B N 1
ATOM 1450 C CA . ASP B 1 45 ? 31.062 1.922 -2.732 1 86.06 45 ASP B CA 1
ATOM 1451 C C . ASP B 1 45 ? 29.688 1.604 -2.156 1 86.06 45 ASP B C 1
ATOM 1453 O O . ASP B 1 45 ? 29.547 0.736 -1.291 1 86.06 45 ASP B O 1
ATOM 1457 N N . THR B 1 46 ? 28.703 2.521 -2.324 1 93.88 46 THR B N 1
ATOM 1458 C CA . THR B 1 46 ? 27.297 2.316 -1.987 1 93.88 46 THR B CA 1
ATOM 1459 C C . THR B 1 46 ? 26.453 2.174 -3.252 1 93.88 46 THR B C 1
ATOM 1461 O O . THR B 1 46 ? 26.938 2.416 -4.359 1 93.88 46 THR B O 1
ATOM 1464 N N . SER B 1 47 ? 25.234 1.694 -3.199 1 97.31 47 SER B N 1
ATOM 1465 C CA . SER B 1 47 ? 24.359 1.644 -4.367 1 97.31 47 SER B CA 1
ATOM 1466 C C . SER B 1 47 ? 24.297 2.998 -5.066 1 97.31 47 SER B C 1
ATOM 1468 O O . SER B 1 47 ? 24.344 3.068 -6.297 1 97.31 47 SER B O 1
ATOM 147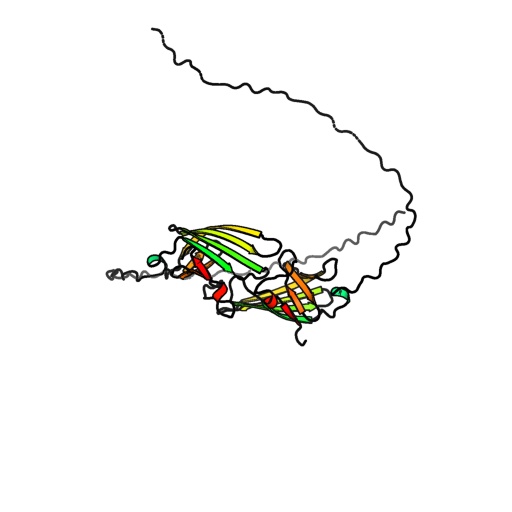0 N N . GLN B 1 48 ? 24.25 4.023 -4.309 1 97.19 48 GLN B N 1
ATOM 1471 C CA . GLN B 1 48 ? 24.109 5.383 -4.828 1 97.19 48 GLN B CA 1
ATOM 1472 C C . GLN B 1 48 ? 25.281 5.734 -5.758 1 97.19 48 GLN B C 1
ATOM 1474 O O . GLN B 1 48 ? 25.078 6.336 -6.812 1 97.19 48 GLN B O 1
ATOM 1479 N N . ASN B 1 49 ? 26.562 5.426 -5.324 1 94.88 49 ASN B N 1
ATOM 1480 C CA . ASN B 1 49 ? 27.719 5.895 -6.094 1 94.88 49 ASN B CA 1
ATOM 1481 C C . ASN B 1 49 ? 28.297 4.785 -6.957 1 94.88 49 ASN B C 1
ATOM 1483 O O . ASN B 1 49 ? 29.125 5.047 -7.836 1 94.88 49 ASN B O 1
ATOM 1487 N N . ALA B 1 50 ? 27.812 3.627 -6.711 1 96.44 50 ALA B N 1
ATOM 1488 C CA . ALA B 1 50 ? 28.484 2.527 -7.402 1 96.44 50 ALA B CA 1
ATOM 1489 C C . ALA B 1 50 ? 27.594 1.94 -8.492 1 96.44 50 ALA B C 1
ATOM 1491 O O . ALA B 1 50 ? 28.094 1.365 -9.461 1 96.44 50 ALA B O 1
ATOM 1492 N N . LEU B 1 51 ? 26.344 1.985 -8.438 1 97.06 51 LEU B N 1
ATOM 1493 C CA . LEU B 1 51 ? 25.438 1.358 -9.391 1 97.06 51 LEU B CA 1
ATOM 1494 C C . LEU B 1 51 ? 24.938 2.371 -10.414 1 97.06 51 LEU B C 1
ATOM 1496 O O . LEU B 1 51 ? 24.953 3.578 -10.164 1 97.06 51 LEU B O 1
ATOM 1500 N N . ASP B 1 52 ? 24.562 1.884 -11.609 1 97.44 52 ASP B N 1
ATOM 1501 C CA . ASP B 1 52 ? 23.875 2.66 -12.641 1 97.44 52 ASP B CA 1
ATOM 1502 C C . ASP B 1 52 ? 22.375 2.613 -12.438 1 97.44 52 ASP B C 1
ATOM 1504 O O . ASP B 1 52 ? 21.656 1.996 -13.227 1 97.44 52 ASP B O 1
ATOM 1508 N N . TRP B 1 53 ? 21.844 3.307 -11.492 1 98.56 53 TRP B N 1
ATOM 1509 C CA . TRP B 1 53 ? 20.469 3.174 -11.016 1 98.56 53 TRP B CA 1
ATOM 1510 C C . TRP B 1 53 ? 19.531 4.062 -11.82 1 98.56 53 TRP B C 1
ATOM 1512 O O . TRP B 1 53 ? 18.328 3.779 -11.922 1 98.56 53 TRP B O 1
ATOM 1522 N N . PRO B 1 54 ? 19.969 5.219 -12.359 1 98.75 54 PRO B N 1
ATOM 1523 C CA . PRO B 1 54 ? 18.984 5.918 -13.18 1 98.75 54 PRO B CA 1
ATOM 1524 C C . PRO B 1 54 ? 18.391 5.031 -14.266 1 98.75 54 PRO B C 1
ATOM 1526 O O . PRO B 1 54 ? 19.094 4.223 -14.867 1 98.75 54 PRO B O 1
ATOM 1529 N N . GLY B 1 55 ? 17.047 5.094 -14.492 1 98.75 55 GLY B N 1
ATOM 1530 C CA . GLY B 1 55 ? 16.375 4.246 -15.461 1 98.75 55 GLY B CA 1
ATOM 1531 C C . GLY B 1 55 ? 14.938 3.947 -15.109 1 98.75 55 GLY B C 1
ATOM 1532 O O . GLY B 1 55 ? 14.375 4.57 -14.203 1 98.75 55 GLY B O 1
ATOM 1533 N N . VAL B 1 56 ? 14.398 3.109 -15.883 1 98.94 56 VAL B N 1
ATOM 1534 C CA . VAL B 1 56 ? 13 2.732 -15.727 1 98.94 56 VAL B CA 1
ATOM 1535 C C . VAL B 1 56 ? 12.898 1.322 -15.148 1 98.94 56 VAL B C 1
ATOM 1537 O O . VAL B 1 56 ? 13.578 0.404 -15.617 1 98.94 56 VAL B O 1
ATOM 1540 N N . TYR B 1 57 ? 12.102 1.26 -14.156 1 98.94 57 TYR B N 1
ATOM 1541 C CA . TYR B 1 57 ? 11.859 0.002 -13.461 1 98.94 57 TYR B CA 1
ATOM 1542 C C . TYR B 1 57 ? 10.383 -0.375 -13.516 1 98.94 57 TYR B C 1
ATOM 1544 O O . TYR B 1 57 ? 9.508 0.49 -13.406 1 98.94 57 TYR B O 1
ATOM 1552 N N . GLU B 1 58 ? 10.125 -1.688 -13.602 1 98.88 58 GLU B N 1
ATOM 1553 C CA . GLU B 1 58 ? 8.734 -2.121 -13.734 1 98.88 58 GLU B CA 1
ATOM 1554 C C . GLU B 1 58 ? 8.492 -3.428 -12.984 1 98.88 58 GLU B C 1
ATOM 1556 O O . GLU B 1 58 ? 9.406 -4.234 -12.82 1 98.88 58 GLU B O 1
ATOM 1561 N N . GLY B 1 59 ? 7.301 -3.596 -12.531 1 98.75 59 GLY B N 1
ATOM 1562 C CA . GLY B 1 59 ? 6.809 -4.797 -11.883 1 98.75 59 GLY B CA 1
ATOM 1563 C C . GLY B 1 59 ? 5.355 -4.699 -11.469 1 98.75 59 GLY B C 1
ATOM 1564 O O . GLY B 1 59 ? 4.742 -3.633 -11.578 1 98.75 59 GLY B O 1
ATOM 1565 N N . VAL B 1 60 ? 4.82 -5.793 -11.125 1 98.75 60 VAL B N 1
ATOM 1566 C CA . VAL B 1 60 ? 3.482 -5.828 -10.539 1 98.75 60 VAL B CA 1
ATOM 1567 C C . VAL B 1 60 ? 3.578 -6.152 -9.055 1 98.75 60 VAL B C 1
ATOM 1569 O O . VAL B 1 60 ? 3.998 -7.246 -8.672 1 98.75 60 VAL B O 1
ATOM 1572 N N . LEU B 1 61 ? 3.111 -5.184 -8.203 1 98.75 61 LEU B N 1
ATOM 1573 C CA . LEU B 1 61 ? 3.174 -5.309 -6.746 1 98.75 61 LEU B CA 1
ATOM 1574 C C . LEU B 1 61 ? 1.843 -5.797 -6.188 1 98.75 61 LEU B C 1
ATOM 1576 O O . LEU B 1 61 ? 0.789 -5.57 -6.785 1 98.75 61 LEU B O 1
ATOM 1580 N N . PRO B 1 62 ? 1.992 -6.449 -4.965 1 98.69 62 PRO B N 1
ATOM 1581 C CA . PRO B 1 62 ? 0.746 -6.816 -4.289 1 98.69 62 PRO B CA 1
ATOM 1582 C C . PRO B 1 62 ? -0.116 -5.605 -3.941 1 98.69 62 PRO B C 1
ATOM 1584 O O . PRO B 1 62 ? 0.399 -4.492 -3.822 1 98.69 62 PRO B O 1
ATOM 1587 N N . CYS B 1 63 ? -1.359 -5.844 -3.863 1 98.25 63 CYS B N 1
ATOM 1588 C CA . CYS B 1 63 ? -2.355 -4.828 -3.535 1 98.25 63 CYS B CA 1
ATOM 1589 C C . CYS B 1 63 ? -3.225 -5.277 -2.365 1 98.25 63 CYS B C 1
ATOM 1591 O O . CYS B 1 63 ? -3.57 -6.453 -2.26 1 98.25 63 CYS B O 1
ATOM 1593 N N . ALA B 1 64 ? -3.533 -4.32 -1.422 1 97.31 64 ALA B N 1
ATOM 1594 C CA . ALA B 1 64 ? -4.348 -4.648 -0.257 1 97.31 64 ALA B CA 1
ATOM 1595 C C . ALA B 1 64 ? -5.762 -5.051 -0.672 1 97.31 64 ALA B C 1
ATOM 1597 O O . ALA B 1 64 ? -6.383 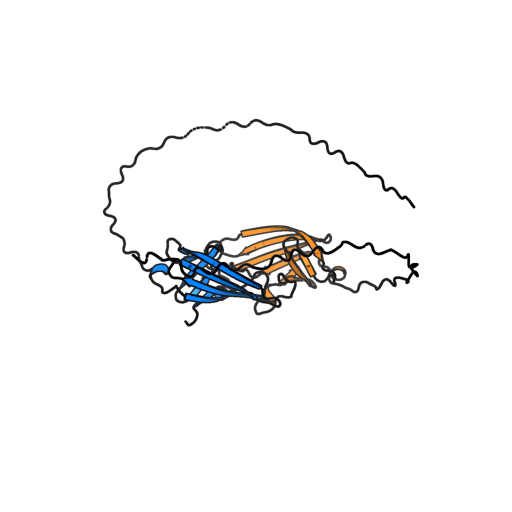-5.902 -0.036 1 97.31 64 ALA B O 1
ATOM 1598 N N . SER B 1 65 ? -6.355 -4.418 -1.764 1 97.19 65 SER B N 1
ATOM 1599 C CA . SER B 1 65 ? -7.742 -4.668 -2.152 1 97.19 65 SER B CA 1
ATOM 1600 C C . SER B 1 65 ? -7.914 -4.582 -3.666 1 97.19 65 SER B C 1
ATOM 1602 O O . SER B 1 65 ? -8.922 -4.07 -4.152 1 97.19 65 SER B O 1
ATOM 1604 N N . CYS B 1 66 ? -7.055 -5.117 -4.406 1 97.94 66 CYS B N 1
ATOM 1605 C CA . CYS B 1 66 ? -7.086 -5.273 -5.855 1 97.94 66 CYS B CA 1
ATOM 1606 C C . CYS B 1 66 ? -6.199 -6.43 -6.297 1 97.94 66 CYS B C 1
ATOM 1608 O O . CYS B 1 66 ? -5.539 -7.062 -5.473 1 97.94 66 CYS B O 1
ATOM 1610 N N . GLU B 1 67 ? -6.281 -6.691 -7.629 1 97.69 67 GLU B N 1
ATOM 1611 C CA . GLU B 1 67 ? -5.566 -7.836 -8.188 1 97.69 67 GLU B CA 1
ATOM 1612 C C . GLU B 1 67 ? -4.055 -7.648 -8.078 1 97.69 67 GLU B C 1
ATOM 1614 O O . GLU B 1 67 ? -3.318 -8.617 -7.863 1 97.69 67 GLU B O 1
ATOM 1619 N N . GLY B 1 68 ? -3.592 -6.426 -8.234 1 98.44 68 GLY B N 1
ATOM 1620 C CA . GLY B 1 68 ? -2.193 -6.031 -8.25 1 98.44 68 GLY B CA 1
ATOM 1621 C C . GLY B 1 68 ? -1.986 -4.59 -8.68 1 98.44 68 GLY B C 1
ATOM 1622 O O . GLY B 1 68 ? -2.922 -3.938 -9.148 1 98.44 68 GLY B O 1
ATOM 1623 N N . ILE B 1 69 ? -0.789 -4.168 -8.469 1 98.62 69 ILE B N 1
ATOM 1624 C CA . ILE B 1 69 ? -0.427 -2.812 -8.875 1 98.62 69 ILE B CA 1
ATOM 1625 C C . ILE B 1 69 ? 0.706 -2.863 -9.898 1 98.62 69 ILE B C 1
ATOM 1627 O O . ILE B 1 69 ? 1.864 -3.088 -9.539 1 98.62 69 ILE B O 1
ATOM 1631 N N . GLN B 1 70 ? 0.316 -2.697 -11.172 1 98.75 70 GLN B N 1
ATOM 1632 C CA . GLN B 1 70 ? 1.337 -2.541 -12.203 1 98.75 70 GLN B CA 1
ATOM 1633 C C . GLN B 1 70 ? 2.09 -1.224 -12.039 1 98.75 70 GLN B C 1
ATOM 1635 O O . GLN B 1 70 ? 1.504 -0.146 -12.164 1 98.75 70 GLN B O 1
ATOM 1640 N N . THR B 1 71 ? 3.371 -1.321 -11.805 1 98.81 71 THR B N 1
ATOM 1641 C CA . THR B 1 71 ? 4.164 -0.178 -11.367 1 98.81 71 THR B CA 1
ATOM 1642 C C . THR B 1 71 ? 5.312 0.086 -12.344 1 98.81 71 THR B C 1
ATOM 1644 O O . THR B 1 71 ? 6.047 -0.834 -12.711 1 98.81 71 THR B O 1
ATOM 1647 N N . THR B 1 72 ? 5.383 1.284 -12.82 1 98.94 72 THR B N 1
ATOM 1648 C CA . THR B 1 72 ? 6.539 1.807 -13.539 1 98.94 72 THR B CA 1
ATOM 1649 C C . THR B 1 72 ? 7.156 2.982 -12.789 1 98.94 72 THR B C 1
ATOM 1651 O O . THR B 1 72 ? 6.484 3.982 -12.523 1 98.94 72 THR B O 1
ATOM 1654 N N . LEU B 1 73 ? 8.406 2.791 -12.344 1 98.94 73 LEU B N 1
ATOM 1655 C CA . LEU B 1 73 ? 9.164 3.824 -11.648 1 98.94 73 LEU B CA 1
ATOM 1656 C C . LEU B 1 73 ? 10.367 4.258 -12.469 1 98.94 73 LEU B C 1
ATOM 1658 O O . LEU B 1 73 ? 11.242 3.443 -12.773 1 98.94 73 LEU B O 1
ATOM 1662 N N . THR B 1 74 ? 10.352 5.551 -12.906 1 98.94 74 THR B N 1
ATOM 1663 C CA . THR B 1 74 ? 11.5 6.145 -13.578 1 98.94 74 THR B CA 1
ATOM 1664 C C . THR B 1 74 ? 12.328 6.984 -12.609 1 98.94 74 THR B C 1
ATOM 1666 O O . THR B 1 74 ? 11.805 7.902 -11.977 1 98.94 74 THR B O 1
ATOM 1669 N N . LEU B 1 75 ? 13.578 6.633 -12.43 1 98.94 75 LEU B N 1
ATOM 1670 C CA . LEU B 1 75 ? 14.539 7.395 -11.633 1 98.94 75 LEU B CA 1
ATOM 1671 C C . LEU B 1 75 ? 15.5 8.164 -12.531 1 98.94 75 LEU B C 1
ATOM 1673 O O . LEU B 1 75 ? 16.047 7.602 -13.484 1 98.94 75 LEU B O 1
ATOM 1677 N N . GLN B 1 76 ? 15.625 9.414 -12.234 1 98.81 76 GLN B N 1
ATOM 1678 C CA . GLN B 1 76 ? 16.562 10.266 -12.969 1 98.81 76 GLN B CA 1
ATOM 1679 C C . GLN B 1 76 ? 17.797 10.578 -12.125 1 98.81 76 GLN B C 1
ATOM 1681 O O . GLN B 1 76 ? 17.719 10.578 -10.891 1 98.81 76 GLN B O 1
ATOM 1686 N N . ALA B 1 77 ? 18.828 10.961 -12.633 1 98.19 77 ALA B N 1
ATOM 1687 C CA . ALA B 1 77 ? 20.125 11.172 -11.984 1 98.19 77 ALA B CA 1
ATOM 1688 C C . ALA B 1 77 ? 20.062 12.359 -11.031 1 98.19 77 ALA B C 1
ATOM 1690 O O . ALA B 1 77 ? 20.859 12.445 -10.086 1 98.19 77 ALA B O 1
ATOM 1691 N N . ASP B 1 78 ? 19.203 13.203 -11.273 1 98.38 78 ASP B N 1
ATOM 1692 C CA . ASP B 1 78 ? 19.109 14.367 -10.398 1 98.38 78 ASP B CA 1
ATOM 1693 C C . ASP B 1 78 ? 18.203 14.086 -9.203 1 98.38 78 ASP B C 1
ATOM 1695 O O . ASP B 1 78 ? 17.734 15.016 -8.539 1 98.38 78 ASP B O 1
ATOM 1699 N N . ASN B 1 79 ? 17.781 12.836 -9.016 1 98.69 79 ASN B N 1
ATOM 1700 C CA . ASN B 1 79 ? 16.984 12.344 -7.898 1 98.69 79 ASN B CA 1
ATOM 1701 C C . ASN B 1 79 ? 15.516 12.719 -8.047 1 98.69 79 ASN B C 1
ATOM 1703 O O . ASN B 1 79 ? 14.781 12.766 -7.062 1 98.69 79 ASN B O 1
ATOM 1707 N N . SER B 1 80 ? 15.172 13.078 -9.258 1 98.88 80 SER B N 1
ATOM 1708 C CA . SER B 1 80 ? 13.742 13.172 -9.531 1 98.88 80 SER B CA 1
ATOM 1709 C C . SER B 1 80 ? 13.172 11.82 -9.961 1 98.88 80 SER B C 1
ATOM 1711 O O . SER B 1 80 ? 13.922 10.93 -10.375 1 98.88 80 SER B O 1
ATOM 1713 N N . PHE B 1 81 ? 11.984 11.672 -9.789 1 98.94 81 PHE B N 1
ATOM 1714 C CA . PHE B 1 81 ? 11.352 10.43 -10.219 1 98.94 81 PHE B CA 1
ATOM 1715 C C . PHE B 1 81 ? 9.977 10.695 -10.805 1 98.94 81 PHE B C 1
ATOM 1717 O O . PHE B 1 81 ? 9.398 11.766 -10.594 1 98.94 81 PHE B O 1
ATOM 1724 N N . GLU B 1 82 ? 9.406 9.742 -11.609 1 98.94 82 GLU B N 1
ATOM 1725 C CA . GLU B 1 82 ? 8.016 9.57 -12.031 1 98.94 82 GLU B CA 1
ATOM 1726 C C . GLU B 1 82 ? 7.52 8.156 -11.727 1 98.94 82 GLU B C 1
ATOM 1728 O O . GLU B 1 82 ? 8.172 7.176 -12.078 1 98.94 82 GLU B O 1
ATOM 1733 N N . LEU B 1 83 ? 6.492 8.148 -11.047 1 98.88 83 LEU B N 1
ATOM 1734 C CA . LEU B 1 83 ? 5.871 6.887 -10.664 1 98.88 83 LEU B CA 1
ATOM 1735 C C . LEU B 1 83 ? 4.48 6.758 -11.281 1 98.88 83 LEU B C 1
ATOM 1737 O O . LEU B 1 83 ? 3.633 7.633 -11.102 1 98.88 83 LEU B O 1
ATOM 1741 N N . LYS B 1 84 ? 4.285 5.754 -12.039 1 98.81 84 LYS B N 1
ATOM 1742 C CA . LYS B 1 84 ? 2.979 5.395 -12.586 1 98.81 84 LYS B CA 1
ATOM 1743 C C . LYS B 1 84 ? 2.482 4.074 -11.992 1 98.81 84 LYS B C 1
ATOM 1745 O O . LYS B 1 84 ? 3.174 3.057 -12.07 1 98.81 84 LYS B O 1
ATOM 1750 N N . SER B 1 85 ? 1.389 4.09 -11.406 1 98.38 85 SER B N 1
ATOM 1751 C CA . SER B 1 85 ? 0.757 2.916 -10.812 1 98.38 85 SER B CA 1
ATOM 1752 C C . SER B 1 85 ? -0.604 2.641 -11.445 1 98.38 85 SER B C 1
ATOM 1754 O O . SER B 1 85 ? -1.479 3.51 -11.453 1 98.38 85 SER B O 1
ATOM 1756 N N . ILE B 1 86 ? -0.805 1.512 -11.984 1 98.5 86 ILE B N 1
ATOM 1757 C CA . ILE B 1 86 ? -2.082 1.037 -12.508 1 98.5 86 ILE B CA 1
ATOM 1758 C C . ILE B 1 86 ? -2.643 -0.046 -11.586 1 98.5 86 ILE B C 1
ATOM 1760 O O . ILE B 1 86 ? -2.049 -1.117 -11.445 1 98.5 86 ILE B O 1
ATOM 1764 N N . TYR B 1 87 ? -3.729 0.296 -10.867 1 97.81 87 TYR B N 1
ATOM 1765 C CA . TYR B 1 87 ? -4.434 -0.688 -10.055 1 97.81 87 TYR B CA 1
ATOM 1766 C C . TYR B 1 87 ? -5.25 -1.633 -10.922 1 97.81 87 TYR B C 1
ATOM 1768 O O . TYR B 1 87 ? -6.242 -1.225 -11.531 1 97.81 87 TYR B O 1
ATOM 1776 N N . LEU B 1 88 ? -4.773 -2.971 -10.938 1 97.94 88 LEU B N 1
ATOM 1777 C CA . LEU B 1 88 ? -5.312 -3.971 -11.852 1 97.94 88 LEU B CA 1
ATOM 1778 C C . LEU B 1 88 ? -6.629 -4.531 -11.32 1 97.94 88 LEU B C 1
ATOM 1780 O O . LEU B 1 88 ? -6.852 -4.578 -10.109 1 97.94 88 LEU B O 1
ATOM 1784 N N . GLY B 1 89 ? -7.508 -4.922 -12.242 1 95.5 89 GLY B N 1
ATOM 1785 C CA . GLY B 1 89 ? -8.828 -5.473 -12 1 95.5 89 GLY B CA 1
ATOM 1786 C C . GLY B 1 89 ? -9.828 -5.137 -13.094 1 95.5 89 GLY B C 1
ATOM 1787 O O . GLY B 1 89 ? -9.438 -4.824 -14.219 1 95.5 89 GLY B O 1
ATOM 1788 N N . LYS B 1 90 ? -11.047 -5.324 -12.812 1 88.56 90 LYS B N 1
ATOM 1789 C CA . LYS B 1 90 ? -12.078 -5.059 -13.812 1 88.56 90 LYS B CA 1
ATOM 1790 C C . LYS B 1 90 ? -12.062 -3.598 -14.242 1 88.56 90 LYS B C 1
ATOM 1792 O O . LYS B 1 90 ? -12.141 -3.295 -15.438 1 88.56 90 LYS B O 1
ATOM 1797 N N . ASP B 1 91 ? -11.984 -2.684 -13.188 1 91.25 91 ASP B N 1
ATOM 1798 C CA . ASP B 1 91 ? -11.883 -1.254 -13.461 1 91.25 91 ASP B CA 1
ATOM 1799 C C . ASP B 1 91 ? -10.523 -0.705 -13.016 1 91.25 91 ASP B C 1
ATOM 1801 O O . ASP B 1 91 ? -10.352 -0.323 -11.859 1 91.25 91 ASP B O 1
ATOM 1805 N N . GLU B 1 92 ? -9.68 -0.571 -14.109 1 91.44 92 GLU B N 1
ATOM 1806 C CA . GLU B 1 92 ? -8.344 -0.092 -13.789 1 91.44 92 GLU B CA 1
ATOM 1807 C C . GLU B 1 92 ? -8.359 1.392 -13.43 1 91.44 92 GLU B C 1
ATOM 1809 O O . GLU B 1 92 ? -9.164 2.156 -13.969 1 91.44 92 GLU B O 1
ATOM 1814 N N . SER B 1 93 ? -7.566 1.727 -12.469 1 95.56 93 SER B N 1
ATOM 1815 C CA . SER B 1 93 ? -7.285 3.119 -12.133 1 95.56 93 SER B CA 1
ATOM 1816 C C . SER B 1 93 ? -5.793 3.422 -12.242 1 95.56 93 SER B C 1
ATOM 1818 O O . SER B 1 93 ? -4.957 2.582 -11.891 1 95.56 93 SER B O 1
ATOM 1820 N N . ILE B 1 94 ? -5.512 4.586 -12.727 1 97.69 94 ILE B N 1
ATOM 1821 C CA . ILE B 1 94 ? -4.129 4.992 -12.953 1 97.69 94 ILE B CA 1
ATOM 1822 C C . ILE B 1 94 ? -3.783 6.172 -12.047 1 97.69 94 ILE B C 1
ATOM 1824 O O . ILE B 1 94 ? -4.543 7.141 -11.961 1 97.69 94 ILE B O 1
ATOM 1828 N N . PHE B 1 95 ? -2.742 6.055 -11.391 1 97.25 95 PHE B N 1
ATOM 1829 C CA . PHE B 1 95 ? -2.186 7.129 -10.586 1 97.25 95 PHE B CA 1
ATOM 1830 C C . PHE B 1 95 ? -0.761 7.453 -11.016 1 97.25 95 PHE B C 1
ATOM 1832 O O . PHE B 1 95 ? 0.044 6.551 -11.25 1 97.25 95 PHE B O 1
ATOM 1839 N N . LYS B 1 96 ? -0.426 8.703 -11.141 1 98.38 96 LYS B N 1
ATOM 1840 C CA . LYS B 1 96 ? 0.914 9.188 -11.461 1 98.38 96 LYS B CA 1
ATOM 1841 C C . LYS B 1 96 ? 1.404 10.188 -10.414 1 98.38 96 LYS B C 1
ATOM 1843 O O . LYS B 1 96 ? 0.651 11.062 -9.984 1 98.38 96 LYS B O 1
ATOM 1848 N N . VAL B 1 97 ? 2.547 9.969 -10.039 1 98.12 97 VAL B N 1
ATOM 1849 C CA . VAL B 1 97 ? 3.211 10.859 -9.094 1 98.12 97 VAL B CA 1
ATOM 1850 C C . VAL B 1 97 ? 4.617 11.18 -9.586 1 98.12 97 VAL B C 1
ATOM 1852 O O . VAL B 1 97 ? 5.32 10.297 -10.094 1 98.12 97 VAL B O 1
ATOM 1855 N N . ALA B 1 98 ? 4.984 12.406 -9.5 1 98.5 98 ALA B N 1
ATOM 1856 C CA . ALA B 1 98 ? 6.352 12.852 -9.758 1 98.5 98 ALA B CA 1
ATOM 1857 C C . ALA B 1 98 ? 6.906 13.633 -8.562 1 98.5 98 ALA B C 1
ATOM 1859 O O . ALA B 1 98 ? 6.145 14.227 -7.797 1 98.5 98 ALA B O 1
ATOM 1860 N N . GLY B 1 99 ? 8.156 13.5 -8.375 1 98.62 99 GLY B N 1
ATOM 1861 C CA . GLY B 1 99 ? 8.789 14.219 -7.281 1 98.62 99 GLY B CA 1
ATOM 1862 C C . GLY B 1 99 ? 10.273 13.906 -7.137 1 98.62 99 GLY B C 1
ATOM 1863 O O . GLY B 1 99 ? 10.938 13.562 -8.117 1 98.62 99 GLY B O 1
ATOM 1864 N N . LYS B 1 100 ? 10.766 14.18 -5.902 1 98.75 100 LYS B N 1
ATOM 1865 C CA . LYS B 1 100 ? 12.164 13.898 -5.566 1 98.75 100 LYS B CA 1
ATOM 1866 C C . LYS B 1 100 ? 12.273 12.703 -4.625 1 98.75 100 LYS B C 1
ATOM 1868 O O . LYS B 1 100 ? 11.305 12.336 -3.965 1 98.75 100 LYS B O 1
ATOM 1873 N N . PHE B 1 101 ? 13.32 12.172 -4.625 1 98.88 101 PHE B N 1
ATOM 1874 C CA . PHE B 1 101 ? 13.633 11.141 -3.648 1 98.88 101 PHE B CA 1
ATOM 1875 C C . PHE B 1 101 ? 14.953 11.43 -2.951 1 98.88 101 PHE B C 1
ATOM 1877 O O . PHE B 1 101 ? 15.797 12.164 -3.482 1 98.88 101 PHE B O 1
ATOM 1884 N N . ASP B 1 102 ? 15.023 10.758 -1.752 1 98.75 102 ASP B N 1
ATOM 1885 C CA . ASP B 1 102 ? 16.219 10.914 -0.938 1 98.75 102 ASP B CA 1
ATOM 1886 C C . ASP B 1 102 ? 16.906 9.562 -0.702 1 98.75 102 ASP B C 1
ATOM 1888 O O . ASP B 1 102 ? 16.234 8.555 -0.49 1 98.75 102 ASP B O 1
ATOM 1892 N N . TRP B 1 103 ? 18.141 9.609 -0.645 1 98.62 103 TRP B N 1
ATOM 1893 C CA . TRP B 1 103 ? 18.953 8.469 -0.237 1 98.62 103 TRP B CA 1
ATOM 1894 C C . TRP B 1 103 ? 19.094 8.414 1.281 1 98.62 103 TRP B C 1
ATOM 1896 O O . TRP B 1 103 ? 19.109 9.453 1.944 1 98.62 103 TRP B O 1
ATOM 1906 N N . ASP B 1 104 ? 19.156 7.32 1.722 1 98.38 104 ASP B N 1
ATOM 1907 C CA . ASP B 1 104 ? 19.531 7.227 3.129 1 98.38 104 ASP B CA 1
ATOM 1908 C C . ASP B 1 104 ? 21.016 7.52 3.318 1 98.38 104 ASP B C 1
ATOM 1910 O O . ASP B 1 104 ? 21.75 7.66 2.344 1 98.38 104 ASP B O 1
ATOM 1914 N N . SER B 1 105 ? 21.406 7.523 4.648 1 96.19 105 SER B N 1
ATOM 1915 C CA . SER B 1 105 ? 22.766 7.918 4.953 1 96.19 105 SER B CA 1
ATOM 1916 C C . SER B 1 105 ? 23.766 6.887 4.438 1 96.19 105 SER B C 1
ATOM 1918 O O . SER B 1 105 ? 24.922 7.223 4.145 1 96.19 105 SER B O 1
ATOM 1920 N N . ASN B 1 106 ? 23.312 5.738 4.242 1 96.69 106 ASN B N 1
ATOM 1921 C CA . ASN B 1 106 ? 24.203 4.672 3.801 1 96.69 106 ASN B CA 1
ATOM 1922 C C . ASN B 1 106 ? 24.234 4.562 2.279 1 96.69 106 ASN B C 1
ATOM 1924 O O . ASN B 1 106 ? 24.969 3.752 1.725 1 96.69 106 ASN B O 1
ATOM 1928 N N . GLY B 1 107 ? 23.453 5.32 1.596 1 98.06 107 GLY B N 1
ATOM 1929 C CA . GLY B 1 107 ? 23.406 5.281 0.143 1 98.06 107 GLY B CA 1
ATOM 1930 C C . GLY B 1 107 ? 22.875 3.967 -0.401 1 98.06 107 GLY B C 1
ATOM 1931 O O . GLY B 1 107 ? 23.281 3.521 -1.474 1 98.06 107 GLY B O 1
ATOM 1932 N N . SER B 1 108 ? 22.078 3.275 0.313 1 98.38 108 SER B N 1
ATOM 1933 C CA . SER B 1 108 ? 21.609 1.954 -0.089 1 98.38 108 SER B CA 1
ATOM 1934 C C . SER B 1 108 ? 20.109 1.977 -0.422 1 98.38 108 SER B C 1
ATOM 1936 O O . SER B 1 108 ? 19.641 1.195 -1.253 1 98.38 108 SER B O 1
ATOM 1938 N N . LYS B 1 109 ? 19.422 2.82 0.246 1 98.88 109 LYS B N 1
ATOM 1939 C CA . LYS B 1 109 ? 17.969 2.898 0.101 1 98.88 109 LYS B CA 1
ATOM 1940 C C . LYS B 1 109 ? 17.547 4.293 -0.343 1 98.88 109 LYS B C 1
ATOM 1942 O O . LYS B 1 109 ? 18.172 5.289 0.01 1 98.88 109 LYS B O 1
ATOM 1947 N N . ILE B 1 110 ? 16.406 4.355 -1.108 1 98.94 110 ILE B N 1
ATOM 1948 C CA . ILE B 1 110 ? 15.805 5.637 -1.453 1 98.94 110 ILE B CA 1
ATOM 1949 C C . ILE B 1 110 ? 14.383 5.703 -0.9 1 98.94 110 ILE B C 1
ATOM 1951 O O . ILE B 1 110 ? 13.703 4.68 -0.797 1 98.94 110 ILE B O 1
ATOM 1955 N N . THR B 1 111 ? 13.984 6.789 -0.482 1 98.88 111 THR B N 1
ATOM 1956 C CA . THR B 1 111 ? 12.625 7.129 -0.092 1 98.88 111 THR B CA 1
ATOM 1957 C C . THR B 1 111 ? 12.031 8.164 -1.042 1 98.88 111 THR B C 1
ATOM 1959 O O . THR B 1 111 ? 12.578 9.258 -1.196 1 98.88 111 THR B O 1
ATOM 1962 N N . LEU B 1 112 ? 10.93 7.844 -1.713 1 98.75 112 LEU B N 1
ATOM 1963 C CA . LEU B 1 112 ? 10.227 8.758 -2.602 1 98.75 112 LEU B CA 1
ATOM 1964 C C . LEU B 1 112 ? 9.375 9.742 -1.806 1 98.75 112 LEU B C 1
ATOM 1966 O O . LEU B 1 112 ? 9.055 9.492 -0.641 1 98.75 112 LEU B O 1
ATOM 1970 N N . SER B 1 113 ? 8.977 10.836 -2.416 1 97.94 113 SER B N 1
ATOM 1971 C CA . SER B 1 113 ? 8.188 11.859 -1.729 1 97.94 113 SER B CA 1
ATOM 1972 C C . SER B 1 113 ? 6.777 11.352 -1.433 1 97.94 113 SER B C 1
ATOM 1974 O O . SER B 1 113 ? 6.062 11.938 -0.617 1 97.94 113 SER B O 1
ATOM 1976 N N . ASP B 1 114 ? 6.406 10.266 -2.066 1 94.06 114 ASP B N 1
ATOM 1977 C CA . ASP B 1 114 ? 5.098 9.703 -1.752 1 94.06 114 ASP B CA 1
ATOM 1978 C C . ASP B 1 114 ? 5.176 8.766 -0.552 1 94.06 114 ASP B C 1
ATOM 1980 O O . ASP B 1 114 ? 4.168 8.195 -0.133 1 94.06 114 ASP B O 1
ATOM 1984 N N . GLY B 1 115 ? 6.316 8.578 -0.082 1 96.12 115 GLY B N 1
ATOM 1985 C CA . GLY B 1 115 ? 6.527 7.82 1.139 1 96.12 115 GLY B CA 1
ATOM 1986 C C . GLY B 1 115 ? 7.047 6.418 0.885 1 96.12 115 GLY B C 1
ATOM 1987 O O . GLY B 1 115 ? 7.535 5.754 1.804 1 96.12 115 GLY B O 1
ATOM 1988 N N . SER B 1 116 ? 7 5.836 -0.289 1 98.06 116 SER B N 1
ATOM 1989 C CA . SER B 1 116 ? 7.496 4.5 -0.598 1 98.06 116 SER B CA 1
ATOM 1990 C C . SER B 1 116 ? 9.016 4.434 -0.488 1 98.06 116 SER B C 1
ATOM 1992 O O . SER B 1 116 ? 9.703 5.422 -0.75 1 98.06 116 SER B O 1
ATOM 1994 N N . LYS B 1 117 ? 9.516 3.346 -0.159 1 98.81 117 LYS B N 1
ATOM 1995 C CA . LYS B 1 117 ? 10.945 3.123 0.035 1 98.81 117 LYS B CA 1
ATOM 1996 C C . LYS B 1 117 ? 11.422 1.905 -0.75 1 98.81 117 LYS B C 1
ATOM 1998 O O . LYS B 1 117 ? 10.711 0.908 -0.858 1 98.81 117 LYS B O 1
ATOM 2003 N N . TYR B 1 118 ? 12.641 2.008 -1.192 1 98.94 118 TYR B N 1
ATOM 2004 C CA . TYR B 1 118 ? 13.242 0.926 -1.967 1 98.94 118 TYR B CA 1
ATOM 2005 C C . TYR B 1 118 ? 14.703 0.726 -1.583 1 98.94 118 TYR B C 1
ATOM 2007 O O . TYR B 1 118 ? 15.438 1.696 -1.375 1 98.94 118 TYR B O 1
ATOM 2015 N N . LEU B 1 119 ? 15.055 -0.489 -1.455 1 98.88 119 LEU B N 1
ATOM 2016 C CA . LEU B 1 119 ? 16.469 -0.864 -1.535 1 98.88 119 LEU B CA 1
ATOM 2017 C C . LEU B 1 119 ? 16.922 -0.929 -2.986 1 98.88 119 LEU B C 1
ATOM 2019 O O . LEU B 1 119 ? 16.297 -1.596 -3.812 1 98.88 119 LEU B O 1
ATOM 2023 N N . VAL B 1 120 ? 18.016 -0.232 -3.279 1 98.94 120 VAL B N 1
ATOM 2024 C CA . VAL B 1 120 ? 18.484 -0.142 -4.652 1 98.94 120 VAL B CA 1
ATOM 2025 C C . VAL B 1 120 ? 19.547 -1.224 -4.906 1 98.94 120 VAL B C 1
ATOM 2027 O O . VAL B 1 120 ? 20.594 -1.245 -4.258 1 98.94 120 VAL B O 1
ATOM 2030 N N . GLY B 1 121 ? 19.203 -2.084 -5.777 1 98.56 121 GLY B N 1
ATOM 2031 C CA . GLY B 1 121 ? 20.125 -3.117 -6.227 1 98.56 121 GLY B CA 1
ATOM 2032 C C . GLY B 1 121 ? 20.516 -2.98 -7.688 1 98.56 121 GLY B C 1
ATOM 2033 O O . GLY B 1 121 ? 20.047 -2.068 -8.375 1 98.56 121 GLY B O 1
ATOM 2034 N N . GLU B 1 122 ? 21.453 -3.846 -8.102 1 98.06 122 GLU B N 1
ATOM 2035 C CA . GLU B 1 122 ? 21.828 -3.854 -9.516 1 98.06 122 GLU B CA 1
ATOM 2036 C C . GLU B 1 122 ? 20.625 -4.223 -10.398 1 98.06 122 GLU B C 1
ATOM 2038 O O . GLU B 1 122 ? 20.141 -5.355 -10.352 1 98.06 122 GLU B O 1
ATOM 2043 N N . ASN B 1 123 ? 20.156 -3.324 -11.125 1 98.62 123 ASN B N 1
ATOM 2044 C CA . ASN B 1 123 ? 19.094 -3.461 -12.125 1 98.62 123 ASN B CA 1
ATOM 2045 C C . ASN B 1 123 ? 17.766 -3.832 -11.492 1 98.62 123 ASN B C 1
ATOM 2047 O O . ASN B 1 123 ? 16.938 -4.484 -12.125 1 98.62 123 ASN B O 1
ATOM 2051 N N . GLN B 1 124 ? 17.578 -3.494 -10.336 1 98.88 124 GLN B N 1
ATOM 2052 C CA . GLN B 1 124 ? 16.312 -3.764 -9.664 1 98.88 124 GLN B CA 1
ATOM 2053 C C . GLN B 1 124 ? 16.141 -2.871 -8.438 1 98.88 124 GLN B C 1
ATOM 2055 O O . GLN B 1 124 ? 17.109 -2.348 -7.902 1 98.88 124 GLN B O 1
ATOM 2060 N N . LEU B 1 125 ? 14.961 -2.645 -8.023 1 98.94 125 LEU B N 1
ATOM 2061 C CA . LEU B 1 125 ? 14.531 -1.982 -6.793 1 98.94 125 LEU B CA 1
ATOM 2062 C C . LEU B 1 125 ? 13.648 -2.9 -5.961 1 98.94 125 LEU B C 1
ATOM 2064 O O . LEU B 1 125 ? 12.633 -3.398 -6.449 1 98.94 125 LEU B O 1
ATOM 2068 N N . LEU B 1 126 ? 14.039 -3.15 -4.762 1 98.94 126 LEU B N 1
ATOM 2069 C CA . LEU B 1 126 ? 13.25 -3.939 -3.828 1 98.94 126 LEU B CA 1
ATOM 2070 C C . LEU B 1 126 ? 12.445 -3.035 -2.898 1 98.94 126 LEU B C 1
ATOM 2072 O O . LEU B 1 126 ? 13.023 -2.299 -2.094 1 98.94 126 LEU B O 1
ATOM 2076 N N . MET B 1 127 ? 11.164 -3.062 -3.057 1 98.88 127 MET B N 1
ATOM 2077 C CA . MET B 1 127 ? 10.32 -2.26 -2.176 1 98.88 127 MET B CA 1
ATOM 2078 C C . MET B 1 127 ? 10.484 -2.689 -0.722 1 98.88 127 MET B C 1
ATOM 2080 O O . MET B 1 127 ? 10.555 -3.885 -0.427 1 98.88 127 MET B O 1
ATOM 2084 N N . LEU B 1 128 ? 10.492 -1.712 0.193 1 98.75 128 LEU B N 1
ATOM 2085 C CA . LEU B 1 128 ? 10.625 -1.914 1.631 1 98.75 128 LEU B CA 1
ATOM 2086 C C . LEU B 1 128 ? 9.312 -1.613 2.348 1 98.75 128 LEU B C 1
ATOM 2088 O O . LEU B 1 128 ? 8.422 -0.981 1.777 1 98.75 128 LEU B O 1
ATOM 2092 N N . ASP B 1 129 ? 9.266 -2.125 3.594 1 98.06 129 ASP B N 1
ATOM 2093 C CA . ASP B 1 129 ? 8.086 -1.759 4.375 1 98.06 129 ASP B CA 1
ATOM 2094 C C . ASP B 1 129 ? 8.211 -0.339 4.926 1 98.06 129 ASP B C 1
ATOM 2096 O O . ASP B 1 129 ? 9.203 0.345 4.672 1 98.06 129 ASP B O 1
ATOM 2100 N N . THR B 1 130 ? 7.113 0.197 5.691 1 94.5 130 THR B N 1
ATOM 2101 C CA . THR B 1 130 ? 7.035 1.594 6.105 1 94.5 130 THR B CA 1
ATOM 2102 C C . THR B 1 130 ? 8.164 1.939 7.066 1 94.5 130 THR B C 1
ATOM 2104 O O . THR B 1 130 ? 8.531 3.107 7.207 1 94.5 130 THR B O 1
ATOM 2107 N N . GLU B 1 131 ? 8.82 0.938 7.664 1 94.94 131 GLU B N 1
ATOM 2108 C CA . GLU B 1 131 ? 9.914 1.168 8.602 1 94.94 131 GLU B CA 1
ATOM 2109 C C . GLU B 1 131 ? 11.273 1.024 7.91 1 94.94 131 GLU B C 1
ATOM 2111 O O . GLU B 1 131 ? 12.312 1.2 8.539 1 94.94 131 GLU B O 1
ATOM 2116 N N . GLY B 1 132 ? 11.25 0.68 6.652 1 97.31 132 GLY B N 1
ATOM 2117 C CA . GLY B 1 132 ? 12.484 0.585 5.895 1 97.31 132 GLY B CA 1
ATOM 2118 C C . GLY B 1 132 ? 13.117 -0.794 5.953 1 97.31 132 GLY B C 1
ATOM 2119 O O . GLY B 1 132 ? 14.289 -0.959 5.621 1 97.31 132 GLY B O 1
ATOM 2120 N N . ASN B 1 133 ? 12.352 -1.69 6.324 1 97.62 133 ASN B N 1
ATOM 2121 C CA . ASN B 1 133 ? 12.875 -3.053 6.375 1 97.62 133 ASN B CA 1
ATOM 2122 C C . ASN B 1 133 ? 12.477 -3.852 5.141 1 97.62 133 ASN B C 1
ATOM 2124 O O . ASN B 1 133 ? 11.445 -3.576 4.523 1 97.62 133 ASN B O 1
ATOM 2128 N N . ARG B 1 134 ? 13.344 -4.844 4.793 1 98.31 134 ARG B N 1
ATOM 2129 C CA . ARG B 1 134 ? 13.008 -5.766 3.715 1 98.31 134 ARG B CA 1
ATOM 2130 C C . ARG B 1 134 ? 11.711 -6.516 4.02 1 98.31 134 ARG B C 1
ATOM 2132 O O . ARG B 1 134 ? 11.516 -6.992 5.137 1 98.31 134 ARG B O 1
ATOM 2139 N N . ILE B 1 135 ? 10.836 -6.559 3.029 1 97.94 135 ILE B N 1
ATOM 2140 C CA . ILE B 1 135 ? 9.602 -7.324 3.164 1 97.94 135 ILE B CA 1
ATOM 2141 C C . ILE B 1 135 ? 9.898 -8.812 2.986 1 97.94 135 ILE B C 1
ATOM 2143 O O . ILE B 1 135 ? 10.562 -9.211 2.025 1 97.94 135 ILE B O 1
ATOM 2147 N N . THR B 1 136 ? 9.523 -9.562 3.863 1 96.5 136 THR B N 1
ATOM 2148 C CA . THR B 1 136 ? 9.75 -11 3.857 1 96.5 136 THR B CA 1
ATOM 2149 C C . THR B 1 136 ? 8.422 -11.758 3.756 1 96.5 136 THR B C 1
ATOM 2151 O O . THR B 1 136 ? 7.371 -11.141 3.561 1 96.5 136 THR B O 1
ATOM 2154 N N . GLY B 1 137 ? 8.531 -13.086 3.857 1 93.88 137 GLY B N 1
ATOM 2155 C CA . GLY B 1 137 ? 7.32 -13.883 3.768 1 93.88 137 GLY B CA 1
ATOM 2156 C C . GLY B 1 137 ? 7.031 -14.375 2.361 1 93.88 137 GLY B C 1
ATOM 2157 O O . GLY B 1 137 ? 7.883 -14.273 1.477 1 93.88 137 GLY B O 1
ATOM 2158 N N . GLY B 1 138 ? 5.781 -14.945 2.201 1 94.12 138 GLY B N 1
ATOM 2159 C CA . GLY B 1 138 ? 5.418 -15.656 0.986 1 94.12 138 GLY B CA 1
ATOM 2160 C C . GLY B 1 138 ? 5.355 -14.758 -0.234 1 94.12 138 GLY B C 1
ATOM 2161 O O . GLY B 1 138 ? 5.504 -15.227 -1.365 1 94.12 138 GLY B O 1
ATOM 2162 N N . LEU B 1 139 ? 5.25 -13.406 -0.03 1 97.06 139 LEU B N 1
ATOM 2163 C CA . LEU B 1 139 ? 5.066 -12.539 -1.188 1 97.06 139 LEU B CA 1
ATOM 2164 C C . LEU B 1 139 ? 6.305 -11.68 -1.427 1 97.06 139 LEU B C 1
ATOM 2166 O O . LEU B 1 139 ? 6.277 -10.766 -2.254 1 97.06 139 LEU B O 1
ATOM 2170 N N . ALA B 1 140 ? 7.344 -12.023 -0.774 1 98.12 140 ALA B N 1
ATOM 2171 C CA . ALA B 1 140 ? 8.547 -11.195 -0.794 1 98.12 140 ALA B CA 1
ATOM 2172 C C . ALA B 1 140 ? 9.016 -10.945 -2.225 1 98.12 140 ALA B C 1
ATOM 2174 O O . ALA B 1 140 ? 9.391 -9.82 -2.572 1 98.12 140 ALA B O 1
ATOM 2175 N N . GLU B 1 141 ? 8.992 -11.922 -3.125 1 97.88 141 GLU B N 1
ATOM 2176 C CA . GLU B 1 141 ? 9.523 -11.805 -4.48 1 97.88 141 GLU B CA 1
ATOM 2177 C C . GLU B 1 141 ? 8.656 -10.891 -5.336 1 97.88 141 GLU B C 1
ATOM 2179 O O . GLU B 1 141 ? 9.078 -10.438 -6.402 1 97.88 141 GLU B O 1
ATOM 2184 N N . HIS B 1 142 ? 7.398 -10.586 -4.906 1 98.44 142 HIS B N 1
ATOM 2185 C CA . HIS B 1 142 ? 6.492 -9.75 -5.688 1 98.44 142 HIS B CA 1
ATOM 2186 C C . HIS B 1 142 ? 6.754 -8.266 -5.43 1 98.44 142 HIS B C 1
ATOM 2188 O O . HIS B 1 142 ? 6.203 -7.41 -6.125 1 98.44 142 HIS B O 1
ATOM 2194 N N . TYR B 1 143 ? 7.656 -7.988 -4.512 1 98.88 143 TYR B N 1
ATOM 2195 C CA . TYR B 1 143 ? 7.887 -6.586 -4.184 1 98.88 143 TYR B CA 1
ATOM 2196 C C . TYR B 1 143 ? 9.156 -6.07 -4.855 1 98.88 143 TYR B C 1
ATOM 2198 O O . TYR B 1 143 ? 9.758 -5.094 -4.398 1 98.88 143 TYR B O 1
ATOM 2206 N N . ILE B 1 144 ? 9.562 -6.766 -5.984 1 98.88 144 ILE B N 1
ATOM 2207 C CA . ILE B 1 144 ? 10.758 -6.375 -6.727 1 98.88 144 ILE B CA 1
ATOM 2208 C C . ILE B 1 144 ? 10.352 -5.77 -8.07 1 98.88 144 ILE B C 1
ATOM 2210 O O . ILE B 1 144 ? 9.594 -6.375 -8.828 1 98.88 144 ILE B O 1
ATOM 2214 N N . LEU B 1 145 ? 10.805 -4.469 -8.336 1 98.94 145 LEU B N 1
ATOM 2215 C CA . LEU B 1 145 ? 10.75 -3.857 -9.664 1 98.94 145 LEU B CA 1
ATOM 2216 C C . LEU B 1 145 ? 12.055 -4.094 -10.422 1 98.94 145 LEU B C 1
ATOM 2218 O O . LEU B 1 145 ? 13.141 -3.883 -9.875 1 98.94 145 LEU B O 1
ATOM 2222 N N . LYS B 1 146 ? 11.906 -4.539 -11.664 1 98.88 146 LYS B N 1
ATOM 2223 C CA . LYS B 1 146 ? 13.078 -4.84 -12.469 1 98.88 146 LYS B CA 1
ATOM 2224 C C . LYS B 1 146 ? 13.352 -3.73 -13.484 1 98.88 146 LYS B C 1
ATOM 2226 O O . LYS B 1 146 ? 12.414 -3.182 -14.078 1 98.88 146 LYS B O 1
ATOM 2231 N N . LYS B 1 147 ? 14.617 -3.432 -13.711 1 98.88 147 LYS B N 1
ATOM 2232 C CA . LYS B 1 147 ? 14.984 -2.408 -14.688 1 98.88 147 LYS B CA 1
ATOM 2233 C C . LYS B 1 147 ? 14.633 -2.844 -16.109 1 98.88 147 LYS B C 1
ATOM 2235 O O . LYS B 1 147 ? 14.93 -3.971 -16.516 1 98.88 147 LYS B O 1
ATOM 2240 N N . LYS B 1 148 ? 13.969 -1.944 -16.734 1 98.25 148 LYS B N 1
ATOM 2241 C CA . LYS B 1 148 ? 13.531 -2.244 -18.094 1 98.25 148 LYS B CA 1
ATOM 2242 C C . LYS B 1 148 ? 14.719 -2.418 -19.016 1 98.25 148 LYS B C 1
ATOM 2244 O O . LYS B 1 148 ? 15.633 -1.592 -19.031 1 98.25 148 LYS B O 1
ATOM 2249 N N . GLY B 1 149 ? 14.719 -3.455 -19.766 1 94.31 149 GLY B N 1
ATOM 2250 C CA . GLY B 1 149 ? 15.75 -3.703 -20.766 1 94.31 149 GLY B CA 1
ATOM 2251 C C . GLY B 1 149 ? 16.953 -4.441 -20.203 1 94.31 149 GLY B C 1
ATOM 2252 O O . GLY B 1 149 ? 17.953 -4.617 -20.906 1 94.31 149 GLY B O 1
ATOM 2253 N N . MET B 1 150 ? 16.922 -4.801 -18.906 1 89.25 150 MET B N 1
ATOM 2254 C CA . MET B 1 150 ? 18.047 -5.492 -18.297 1 89.25 150 MET B CA 1
ATOM 2255 C C . MET B 1 150 ? 17.656 -6.895 -17.844 1 89.25 150 MET B C 1
ATOM 2257 O O . MET B 1 150 ? 16.484 -7.164 -17.594 1 89.25 150 MET B O 1
#

Nearest PDB structures (foldseek):
  3lhn-assembly1_A  TM=9.906E-01  e=4.272E-19  Shewanella oneidensis
  2z4i-assembly1_A  TM=7.811E-01  e=1.513E-06  Escherichia coli
  2z4h-assembly1_A  TM=7.906E-01  e=2.495E-06  Escherichia coli
  2z4i-assembly2_B  TM=8.395E-01  e=8.956E-06  Escherichia coli
  6trv-assembly1_BBB  TM=3.229E-01  e=3.556E+00  Scedosporium apiospermum

Sequence (300 aa):
MNMKRPLFTIALVAILTTACNDPQNAPSQGATANAETQTTIPLGDTSQNALDWPGVYEGVLPCASCEGIQTTLTLQADNSFELKSIYLGKDESIFKVAGKFDWDSNGSKITLSDGSKYLVGENQLLMLDTEGNRITGGLAEHYILKKKGMMNMKRPLFTIALVAILTTACNDPQNAPSQGATANAETQTTIPLGDTSQNALDWPGVYEGVLPCASCEGIQTTLTLQADNSFELKSIYLGKDESIFKVAGKFDWDSNGSKITLSDGSKYLVGENQLLMLDTEGNRITGGLAEHYILKKKGM

Secondary structure (DSSP, 8-state):
----------------------------------------------HHHHS---EEEEEEE--SSSSEEEEEEEE-TTSEEEEEEEEESSS-EEEEEEEEEEE-TTSSEEEETTS-EEEEETTEEEEB-TTSPBP-STTGGGGEEEETT-/----------------------------------------------HHHHS---EEEEEEE--SSSSEEEEEEEE-TTSEEEEEEEEESSS-EEEEEEEEEEE-TTSSEEEETTS-EEEEETTEEEEB-TTSPBP-STTGGGGEEEETT-

Solvent-accessible surface area (backbone atoms only — not comparable to full-atom values): 18675 Å² total; per-residue (Å²): 137,83,79,80,79,86,83,85,85,85,89,86,86,84,88,89,86,92,91,98,101,105,102,106,104,104,103,100,95,94,86,90,79,80,83,72,80,75,72,77,70,77,81,73,87,28,42,66,80,61,46,87,67,59,43,46,24,35,35,57,28,50,28,68,48,38,41,22,28,44,34,39,41,36,38,41,90,84,34,35,37,40,37,39,36,34,38,40,64,96,74,68,46,77,48,75,50,70,47,48,47,46,66,44,97,73,27,41,34,39,34,38,73,87,64,56,29,28,41,50,49,89,63,31,35,36,45,20,16,94,87,66,41,81,42,44,68,96,54,32,79,39,38,44,27,36,27,66,96,109,136,103,102,70,96,101,79,95,92,87,89,85,79,88,84,76,84,84,88,88,97,100,98,103,102,99,99,96,88,91,82,81,79,80,84,76,82,78,77,80,71,79,81,74,86,25,41,66,80,60,45,86,68,57,41,46,25,35,34,58,26,51,28,65,49,38,40,21,28,42,34,39,41,35,38,43,87,85,35,36,38,41,37,38,37,35,40,39,63,96,76,66,44,78,46,75,48,70,46,46,48,44,65,42,97,69,26,40,33,39,37,40,75,87,63,54,32,26,40,52,50,90,65,31,36,36,46,23,18,96,87,68,40,81,41,46,67,96,56,32,81,39,39,44,27,37,28,66,96,110

Radius of gyration: 32.53 Å; Cα contacts (8 Å, |Δi|>4): 543; chains: 2; bounding box: 97×66×93 Å